Protein AF-A0A2V8S3V1-F1 (afdb_monomer_lite)

Structure (mmCIF, N/CA/C/O backbone):
data_AF-A0A2V8S3V1-F1
#
_entry.id   AF-A0A2V8S3V1-F1
#
loop_
_atom_site.group_PDB
_atom_site.id
_atom_site.type_symbol
_atom_site.label_atom_id
_atom_site.label_alt_id
_atom_site.label_comp_id
_atom_site.label_asym_id
_atom_site.label_entity_id
_atom_site.label_seq_id
_atom_site.pdbx_PDB_ins_code
_atom_site.Cartn_x
_atom_site.Cartn_y
_atom_site.Cartn_z
_atom_site.occupancy
_atom_site.B_iso_or_equiv
_atom_site.auth_seq_id
_atom_site.auth_comp_id
_atom_site.auth_asym_id
_atom_site.auth_atom_id
_atom_site.pdbx_PDB_model_num
ATOM 1 N N . MET A 1 1 ? -32.278 24.528 18.091 1.00 37.53 1 MET A N 1
ATOM 2 C CA . MET A 1 1 ? -32.240 23.230 18.791 1.00 37.53 1 MET A CA 1
ATOM 3 C C . MET A 1 1 ? -32.166 22.170 17.709 1.00 37.53 1 MET A C 1
ATOM 5 O O . MET A 1 1 ? -33.202 21.826 17.163 1.00 37.53 1 MET A O 1
ATOM 9 N N . SER A 1 2 ? -30.957 21.782 17.300 1.00 39.31 2 SER A N 1
ATOM 10 C CA . SER A 1 2 ? -30.780 20.731 16.291 1.00 39.31 2 SER A CA 1
ATOM 11 C C . SER A 1 2 ? -30.608 19.401 16.999 1.00 39.31 2 SER A C 1
ATOM 13 O O . SER A 1 2 ? -29.882 19.302 17.986 1.00 39.31 2 SER A O 1
ATOM 15 N N . GLU A 1 3 ? -31.365 18.431 16.515 1.00 41.44 3 GLU A N 1
ATOM 16 C CA . GLU A 1 3 ? -31.576 17.116 17.091 1.00 41.44 3 GLU A CA 1
ATOM 17 C C . GLU A 1 3 ? -30.252 16.370 17.293 1.00 41.44 3 GLU A C 1
ATOM 19 O O . GLU A 1 3 ? -29.424 16.271 16.387 1.00 41.44 3 GLU A O 1
ATOM 24 N N . ASN A 1 4 ? -30.065 15.841 18.506 1.00 45.06 4 ASN A N 1
ATOM 25 C CA . ASN A 1 4 ? -29.002 14.901 18.846 1.00 45.06 4 ASN A CA 1
ATOM 26 C C . ASN A 1 4 ? -29.221 13.607 18.051 1.00 45.06 4 ASN A C 1
ATOM 28 O O . ASN A 1 4 ? -29.871 12.676 18.525 1.00 45.06 4 ASN A O 1
ATOM 32 N N . GLY A 1 5 ? -28.688 13.562 16.831 1.00 47.25 5 GLY A N 1
ATOM 33 C CA . GLY A 1 5 ? -28.548 12.333 16.066 1.00 47.25 5 GLY A CA 1
ATOM 34 C C . GLY A 1 5 ? -27.665 11.364 16.845 1.00 47.25 5 GLY A C 1
ATOM 35 O O . GLY A 1 5 ? -26.530 11.686 17.194 1.00 47.25 5 GLY A O 1
ATOM 36 N N . THR A 1 6 ? -28.202 10.189 17.149 1.00 48.28 6 THR A N 1
ATOM 37 C CA . THR A 1 6 ? -27.514 9.082 17.810 1.00 48.28 6 THR A CA 1
ATOM 38 C C . THR A 1 6 ? -26.278 8.711 16.988 1.00 48.28 6 THR A C 1
ATOM 40 O O . THR A 1 6 ? -26.379 8.038 15.964 1.00 48.28 6 THR A O 1
ATOM 43 N N . SER A 1 7 ? -25.103 9.210 17.377 1.00 62.09 7 SER A N 1
ATOM 44 C CA . SER A 1 7 ? -23.846 8.798 16.760 1.00 62.09 7 SER A CA 1
ATOM 45 C C . SER A 1 7 ? -23.574 7.355 17.168 1.00 62.09 7 SER A C 1
ATOM 47 O O . SER A 1 7 ? -23.524 7.044 18.361 1.00 62.09 7 SER A O 1
ATOM 49 N N . GLU A 1 8 ? -23.439 6.471 16.177 1.00 73.94 8 GLU A N 1
ATOM 50 C CA . GLU A 1 8 ? -23.021 5.083 16.387 1.00 73.94 8 GLU A CA 1
ATOM 51 C C . GLU A 1 8 ? -21.786 5.073 17.295 1.00 73.94 8 GLU A C 1
ATOM 53 O O . GLU A 1 8 ? -20.832 5.814 17.065 1.00 73.94 8 GLU A O 1
ATOM 58 N N . GLN A 1 9 ? -21.820 4.294 18.373 1.00 87.44 9 GLN A N 1
ATOM 59 C CA . GLN A 1 9 ? -20.737 4.250 19.352 1.00 87.44 9 GLN A CA 1
ATOM 60 C C . GLN A 1 9 ? -19.846 3.050 19.057 1.00 87.44 9 GLN A C 1
ATOM 62 O O . GLN A 1 9 ? -20.308 1.911 19.000 1.00 87.44 9 GLN A O 1
ATOM 67 N N . ARG A 1 10 ? -18.540 3.282 18.930 1.00 88.19 10 ARG A N 1
ATOM 68 C CA . ARG A 1 10 ? -17.536 2.217 18.877 1.00 88.19 10 ARG A CA 1
ATOM 69 C C . ARG A 1 10 ? -16.832 2.096 20.219 1.00 88.19 10 ARG A C 1
ATOM 71 O O . ARG A 1 10 ? -16.454 3.095 20.827 1.00 88.19 10 ARG A O 1
ATOM 78 N N . ARG A 1 11 ? -16.581 0.860 20.654 1.00 92.38 11 ARG A N 1
ATOM 79 C CA . ARG A 1 11 ? -15.700 0.611 21.799 1.00 92.38 11 ARG A CA 1
ATOM 80 C C . ARG A 1 11 ? -14.243 0.768 21.379 1.00 92.38 11 ARG A C 1
ATOM 82 O O . ARG A 1 11 ? -13.807 0.166 20.398 1.00 92.38 11 ARG A O 1
ATOM 89 N N . ILE A 1 12 ? -13.494 1.559 22.133 1.00 90.75 12 ILE A N 1
ATOM 90 C CA . ILE A 1 12 ? -12.046 1.717 22.000 1.00 90.75 12 ILE A CA 1
ATOM 91 C C . ILE A 1 12 ? -11.380 1.318 23.314 1.00 90.75 12 ILE A C 1
ATOM 93 O O . ILE A 1 12 ? -11.931 1.538 24.390 1.00 90.75 12 ILE A O 1
ATOM 97 N N . LYS A 1 13 ? -10.206 0.692 23.232 1.00 94.69 13 LYS A N 1
ATOM 98 C CA . LYS A 1 13 ? -9.411 0.332 24.407 1.00 94.69 13 LYS A CA 1
ATOM 99 C C . LYS A 1 13 ? -8.355 1.410 24.634 1.00 94.69 13 LYS A C 1
ATOM 101 O O . LYS A 1 13 ? -7.591 1.691 23.715 1.00 94.69 13 LYS A O 1
ATOM 106 N N . VAL A 1 14 ? -8.306 1.976 25.835 1.00 93.62 14 VAL A N 1
ATOM 107 C CA . VAL A 1 14 ? -7.307 2.966 26.263 1.00 93.62 14 VAL A CA 1
ATOM 108 C C . VAL A 1 14 ? -6.762 2.504 27.611 1.00 93.62 14 VAL A C 1
ATOM 110 O O . VAL A 1 14 ? -7.540 2.308 28.540 1.00 93.62 14 VAL A O 1
ATOM 113 N N . GLU A 1 15 ? -5.452 2.251 27.694 1.00 92.50 15 GLU A N 1
ATOM 114 C CA . GLU A 1 15 ? -4.775 1.773 28.918 1.00 92.50 15 GLU A CA 1
ATOM 115 C C . GLU A 1 15 ? -5.483 0.588 29.606 1.00 92.50 15 GLU A C 1
ATOM 117 O O . GLU A 1 15 ? -5.711 0.564 30.810 1.00 92.50 15 GLU A O 1
ATOM 122 N N . GLY A 1 16 ? -5.912 -0.410 28.826 1.00 89.31 16 GLY A N 1
ATOM 123 C CA . GLY A 1 16 ? -6.597 -1.588 29.376 1.00 89.31 16 GLY A CA 1
ATOM 124 C C . GLY A 1 16 ? -8.112 -1.437 29.546 1.00 89.31 16 GLY A C 1
ATOM 125 O O . GLY A 1 16 ? -8.815 -2.447 29.507 1.00 89.31 16 GLY A O 1
ATOM 126 N N . LEU A 1 17 ? -8.619 -0.209 29.647 1.00 90.38 17 LEU A N 1
ATOM 127 C CA . LEU A 1 17 ? -10.026 0.099 29.896 1.00 90.38 17 LEU A CA 1
ATOM 128 C C . LEU A 1 17 ? -10.796 0.331 28.590 1.00 90.38 17 LEU A C 1
ATOM 130 O O . LEU A 1 17 ? -10.242 0.796 27.593 1.00 90.38 17 LEU A O 1
ATOM 134 N N . LEU A 1 18 ? -12.086 -0.013 28.583 1.00 92.06 18 LEU A N 1
ATOM 135 C CA . LEU A 1 18 ? -12.964 0.164 27.425 1.00 92.06 18 LEU A CA 1
ATOM 136 C C . LEU A 1 18 ? -13.742 1.477 27.539 1.00 92.06 18 LEU A C 1
ATOM 138 O O . LEU A 1 18 ? -14.487 1.677 28.494 1.00 92.06 18 LEU A O 1
ATOM 142 N N . PHE A 1 19 ? -13.619 2.324 26.523 1.00 93.88 19 PHE A N 1
ATOM 143 C CA . PHE A 1 19 ? -14.362 3.570 26.371 1.00 93.88 19 PHE A CA 1
ATOM 144 C C . PHE A 1 19 ? -15.296 3.475 25.168 1.00 93.88 19 PHE A C 1
ATOM 146 O O . PHE A 1 19 ? -14.984 2.804 24.184 1.00 93.88 19 PHE A O 1
ATOM 153 N N . ASN A 1 20 ? -16.426 4.174 25.229 1.00 92.94 20 ASN A N 1
ATOM 154 C CA . ASN A 1 20 ? -17.277 4.391 24.066 1.00 92.94 20 ASN A CA 1
ATOM 155 C C . ASN A 1 20 ? -16.868 5.706 23.406 1.00 92.94 20 ASN A C 1
ATOM 157 O O . ASN A 1 20 ? -16.750 6.727 24.082 1.00 92.94 20 ASN A O 1
ATOM 161 N N . ALA A 1 21 ? -16.631 5.660 22.102 1.00 89.12 21 ALA A N 1
ATOM 162 C CA . ALA A 1 21 ? -16.329 6.826 21.294 1.00 89.12 21 ALA A CA 1
ATOM 163 C C . ALA A 1 21 ? -17.326 6.918 20.130 1.00 89.12 21 ALA A C 1
ATOM 165 O O . ALA A 1 21 ? -17.663 5.882 19.546 1.00 89.12 21 ALA A O 1
ATOM 166 N N . PRO A 1 22 ? -17.753 8.129 19.738 1.00 90.38 22 PRO A N 1
ATOM 167 C CA . PRO A 1 22 ? -18.548 8.318 18.532 1.00 90.38 22 PRO A CA 1
ATOM 168 C C . PRO A 1 22 ? -17.828 7.787 17.282 1.00 90.38 22 PRO A C 1
ATOM 170 O O . PRO A 1 22 ? -16.619 7.958 17.121 1.00 90.38 22 PRO A O 1
ATOM 173 N N . ALA A 1 23 ? -18.583 7.185 16.371 1.00 86.94 23 ALA A N 1
ATOM 174 C CA . ALA A 1 23 ? -18.171 6.786 15.031 1.00 86.94 23 ALA A CA 1
ATOM 175 C C . ALA A 1 23 ? -18.947 7.636 14.004 1.00 86.94 23 ALA A C 1
ATOM 177 O O . ALA A 1 23 ? -19.983 7.207 13.499 1.00 86.94 23 ALA A O 1
ATOM 178 N N . PRO A 1 24 ? -18.496 8.873 13.728 1.00 86.31 24 PRO A N 1
ATOM 179 C CA . PRO A 1 24 ? -19.272 9.836 12.942 1.00 86.31 24 PRO A CA 1
ATOM 180 C C . PRO A 1 24 ? -19.347 9.505 11.440 1.00 86.31 24 PRO A C 1
ATOM 182 O O . PRO A 1 24 ? -20.291 9.919 10.767 1.00 86.31 24 PRO A O 1
ATOM 185 N N . TYR A 1 25 ? -18.379 8.751 10.909 1.00 86.56 25 TYR A N 1
ATOM 186 C CA . TYR A 1 25 ? -18.280 8.454 9.480 1.00 86.56 25 TYR A CA 1
ATOM 187 C C . TYR A 1 25 ? -19.039 7.183 9.092 1.00 86.56 25 TYR A C 1
ATOM 189 O O . TYR A 1 25 ? -18.911 6.140 9.733 1.00 86.56 25 TYR A O 1
ATOM 197 N N . LYS A 1 26 ? -19.772 7.260 7.980 1.00 85.88 26 LYS A N 1
ATOM 198 C CA . LYS A 1 26 ? -20.459 6.139 7.322 1.00 85.88 26 LYS A CA 1
ATOM 199 C C . LYS A 1 26 ? -20.434 6.324 5.805 1.00 85.88 26 LYS A C 1
ATOM 201 O O . LYS A 1 26 ? -20.133 7.414 5.322 1.00 85.88 26 LYS A O 1
ATOM 206 N N . THR A 1 27 ? -20.775 5.288 5.045 1.00 82.12 27 THR A N 1
ATOM 207 C CA . THR A 1 27 ? -20.890 5.393 3.582 1.00 82.12 27 THR A CA 1
ATOM 208 C C . THR A 1 27 ? -21.841 6.528 3.189 1.00 82.12 27 THR A C 1
ATOM 210 O O . THR A 1 27 ? -22.925 6.660 3.758 1.00 82.12 27 THR A O 1
ATOM 213 N N . GLY A 1 28 ? -21.417 7.359 2.233 1.00 88.25 28 GLY A N 1
ATOM 214 C CA . GLY A 1 28 ? -22.160 8.543 1.791 1.00 88.25 28 GLY A CA 1
ATOM 215 C C . GLY A 1 28 ? -22.011 9.777 2.690 1.00 88.25 28 GLY A C 1
ATOM 216 O O . GLY A 1 28 ? -22.661 10.785 2.431 1.00 88.25 28 GLY A O 1
ATOM 217 N N . HIS A 1 29 ? -21.182 9.726 3.739 1.00 88.00 29 HIS A N 1
ATOM 218 C CA . HIS A 1 29 ? -20.895 10.897 4.566 1.00 88.00 29 HIS A CA 1
ATOM 219 C C . HIS A 1 29 ? -20.115 11.954 3.773 1.00 88.00 29 HIS A C 1
ATOM 221 O O . HIS A 1 29 ? -19.113 11.641 3.129 1.00 88.00 29 HIS A O 1
ATOM 227 N N . VAL A 1 30 ? -20.571 13.206 3.840 1.00 93.69 30 VAL A N 1
ATOM 228 C CA . VAL A 1 30 ? -19.886 14.350 3.229 1.00 93.69 30 VAL A CA 1
ATOM 229 C C . VAL A 1 30 ? -18.834 14.857 4.202 1.00 93.69 30 VAL A C 1
ATOM 231 O O . VAL A 1 30 ? -19.160 15.200 5.334 1.00 93.69 30 VAL A O 1
ATOM 234 N N . LEU A 1 31 ? -17.584 14.892 3.754 1.00 92.81 31 LEU A N 1
ATOM 235 C CA . LEU A 1 31 ? -16.453 15.321 4.566 1.00 92.81 31 LEU A CA 1
ATOM 236 C C . LEU A 1 31 ? -16.389 16.845 4.664 1.00 92.81 31 LEU A C 1
ATOM 238 O O . LEU A 1 31 ? -16.669 17.558 3.698 1.00 92.81 31 LEU A O 1
ATOM 242 N N . THR A 1 32 ? -15.937 17.335 5.811 1.00 95.38 32 THR A N 1
ATOM 243 C CA . THR A 1 32 ? -15.425 18.701 5.933 1.00 95.38 32 THR A CA 1
ATOM 244 C C . THR A 1 32 ? -14.071 18.837 5.232 1.00 95.38 32 THR A C 1
ATOM 246 O O . THR A 1 32 ? -13.387 17.850 4.954 1.00 95.38 32 THR A O 1
ATOM 249 N N . GLU A 1 33 ? -13.642 20.075 4.982 1.00 95.50 33 GLU A N 1
ATOM 250 C CA . GLU A 1 33 ? -12.348 20.365 4.352 1.00 95.50 33 GLU A CA 1
ATOM 251 C C . GLU A 1 33 ? -11.167 19.754 5.123 1.00 95.50 33 GLU A C 1
ATOM 253 O O . GLU A 1 33 ? -10.299 19.114 4.534 1.00 95.50 33 GLU A O 1
ATOM 258 N N . ASN A 1 34 ? -11.155 19.880 6.452 1.00 94.81 34 ASN A N 1
ATOM 259 C CA . ASN A 1 34 ? -10.066 19.355 7.280 1.00 94.81 34 ASN A CA 1
ATOM 260 C C . ASN A 1 34 ? -10.025 17.820 7.293 1.00 94.81 34 ASN A C 1
ATOM 262 O O . ASN A 1 34 ? -8.946 17.221 7.288 1.00 94.81 34 ASN A O 1
ATOM 266 N N . GLU A 1 35 ? -11.190 17.174 7.287 1.00 93.50 35 GLU A N 1
ATOM 267 C CA . GLU A 1 35 ? -11.288 15.715 7.208 1.00 93.50 35 GLU A CA 1
ATOM 268 C C . GLU A 1 35 ? -10.829 15.217 5.837 1.00 93.50 35 GLU A C 1
ATOM 270 O O . GLU A 1 35 ? -10.034 14.279 5.760 1.00 93.50 35 GLU A O 1
ATOM 275 N N . ALA A 1 36 ? -11.251 15.887 4.762 1.00 95.62 36 ALA A N 1
ATOM 276 C CA . ALA A 1 36 ? -10.788 15.599 3.411 1.00 95.62 36 ALA A CA 1
ATOM 277 C C . ALA A 1 36 ? -9.268 15.779 3.288 1.00 95.62 36 ALA A C 1
ATOM 279 O O . ALA A 1 36 ? -8.596 14.891 2.773 1.00 95.62 36 ALA A O 1
ATOM 280 N N . ASN A 1 37 ? -8.704 16.863 3.829 1.00 96.56 37 ASN A N 1
ATOM 281 C CA . AS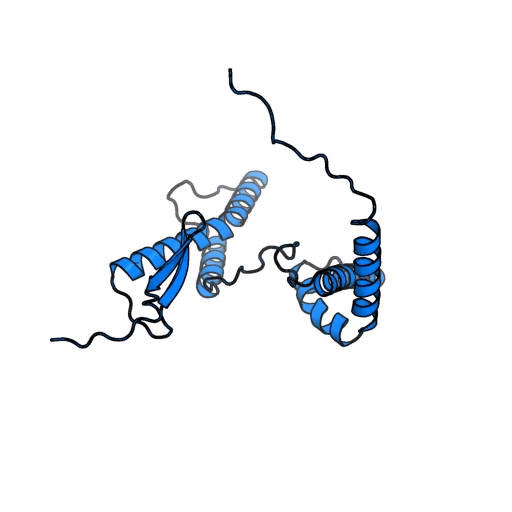N A 1 37 ? -7.257 17.092 3.852 1.00 96.56 37 ASN A CA 1
ATOM 282 C C . ASN A 1 37 ? -6.513 15.969 4.584 1.00 96.56 37 ASN A C 1
ATOM 284 O O . ASN A 1 37 ? -5.524 15.450 4.069 1.00 96.56 37 ASN A O 1
ATOM 288 N N . THR A 1 38 ? -7.019 15.537 5.740 1.00 96.06 38 THR A N 1
ATOM 289 C CA . THR A 1 38 ? -6.426 14.436 6.516 1.00 96.06 38 THR A CA 1
ATOM 290 C C . THR A 1 38 ? -6.460 13.115 5.739 1.00 96.06 38 THR A C 1
ATOM 292 O O . THR A 1 38 ? -5.471 12.376 5.701 1.00 96.06 38 THR A O 1
ATOM 295 N N . LEU A 1 39 ? -7.581 12.810 5.080 1.00 94.44 39 LEU A N 1
ATOM 296 C CA . LEU A 1 39 ? -7.708 11.601 4.267 1.00 94.44 39 LEU A CA 1
ATOM 297 C C . LEU A 1 39 ? -6.832 11.663 3.013 1.00 94.44 39 LEU A C 1
ATOM 299 O O . LEU A 1 39 ? -6.159 10.682 2.710 1.00 94.44 39 LEU A O 1
ATOM 303 N N . ASN A 1 40 ? -6.765 12.805 2.332 1.00 96.31 40 ASN A N 1
ATOM 304 C CA . ASN A 1 40 ? -5.910 13.010 1.162 1.00 96.31 40 ASN A CA 1
ATOM 305 C C . ASN A 1 40 ? -4.423 12.906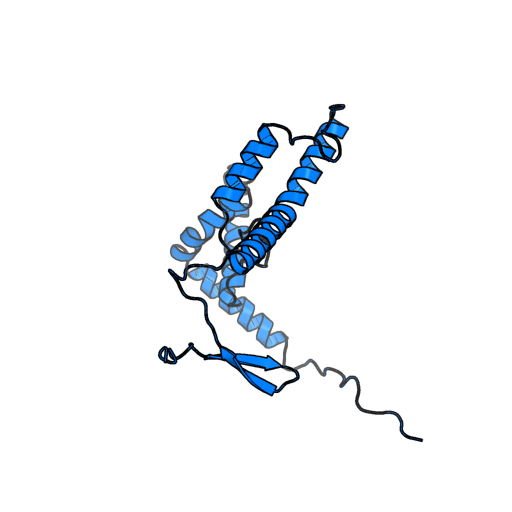 1.518 1.00 96.31 40 ASN A C 1
ATOM 307 O O . ASN A 1 40 ? -3.658 12.291 0.777 1.00 96.31 40 ASN A O 1
ATOM 311 N N . GLN A 1 41 ? -4.013 13.437 2.673 1.00 96.62 41 GLN A N 1
ATOM 312 C CA . GLN A 1 41 ? -2.659 13.244 3.185 1.00 96.62 41 GLN A CA 1
ATOM 313 C C . GLN A 1 41 ? -2.380 11.755 3.411 1.00 96.62 41 GLN A C 1
ATOM 315 O O . GLN A 1 41 ? -1.395 11.226 2.900 1.00 96.62 41 GLN A O 1
ATOM 320 N N . THR A 1 42 ? -3.277 11.061 4.116 1.00 95.25 42 THR A N 1
ATOM 321 C CA . THR A 1 42 ? -3.138 9.620 4.377 1.00 95.25 42 THR A CA 1
ATOM 322 C C . THR A 1 42 ? -3.078 8.818 3.070 1.00 95.25 42 THR A C 1
ATOM 324 O O . THR A 1 42 ? -2.293 7.880 2.938 1.00 95.25 42 THR A O 1
ATOM 327 N N . PHE A 1 43 ? -3.888 9.185 2.076 1.00 94.69 43 PHE A N 1
ATOM 328 C CA . PHE A 1 43 ? -3.874 8.596 0.738 1.00 94.69 43 PHE A CA 1
ATOM 329 C C . PHE A 1 43 ? -2.511 8.788 0.063 1.00 94.69 43 PHE A C 1
ATOM 331 O O . PHE A 1 43 ? -1.884 7.808 -0.338 1.00 94.69 43 PHE A O 1
ATOM 338 N N . ALA A 1 44 ? -2.008 10.023 0.012 1.00 95.06 44 ALA A N 1
ATOM 339 C CA . ALA A 1 44 ? -0.717 10.347 -0.589 1.00 95.06 44 ALA A CA 1
ATOM 340 C C . ALA A 1 44 ? 0.450 9.624 0.104 1.00 95.06 44 ALA A C 1
ATOM 342 O O . ALA A 1 44 ? 1.339 9.094 -0.566 1.00 95.06 44 ALA A O 1
ATOM 343 N N . GLU A 1 45 ? 0.433 9.546 1.437 1.00 94.44 45 GLU A N 1
ATOM 344 C CA . GLU A 1 45 ? 1.420 8.796 2.216 1.00 94.44 45 GLU A CA 1
ATOM 345 C C . GLU A 1 45 ? 1.411 7.309 1.851 1.00 94.44 45 GLU A C 1
ATOM 347 O O . GLU A 1 45 ? 2.468 6.719 1.612 1.00 94.44 45 GLU A O 1
ATOM 352 N N . ASN A 1 46 ? 0.227 6.707 1.734 1.00 90.69 46 ASN A N 1
ATOM 353 C CA . ASN A 1 46 ? 0.100 5.311 1.330 1.00 90.69 46 ASN A CA 1
ATOM 354 C C . ASN A 1 46 ? 0.594 5.081 -0.102 1.00 90.69 46 ASN A C 1
ATOM 356 O O . ASN A 1 46 ? 1.351 4.136 -0.335 1.00 90.69 46 ASN A O 1
ATOM 360 N N . LEU A 1 47 ? 0.229 5.941 -1.058 1.00 93.38 47 LEU A N 1
ATOM 361 C CA . LEU A 1 47 ? 0.725 5.845 -2.433 1.00 93.38 47 LEU A CA 1
ATOM 362 C C . LEU A 1 47 ? 2.251 5.937 -2.482 1.00 93.38 47 LEU A C 1
ATOM 364 O O . LEU A 1 47 ? 2.903 5.080 -3.080 1.00 93.38 47 LEU A O 1
ATOM 368 N N . ARG A 1 48 ? 2.831 6.922 -1.786 1.00 93.69 48 ARG A N 1
ATOM 369 C CA . ARG A 1 48 ? 4.282 7.097 -1.683 1.00 93.69 48 ARG A CA 1
ATOM 370 C C . ARG A 1 48 ? 4.951 5.845 -1.127 1.00 93.69 48 ARG A C 1
ATOM 372 O O . ARG A 1 48 ? 5.884 5.335 -1.741 1.00 93.69 48 ARG A O 1
ATOM 379 N N . ASN A 1 49 ? 4.494 5.357 0.024 1.00 91.00 49 ASN A N 1
ATOM 380 C CA . ASN A 1 49 ? 5.114 4.222 0.707 1.00 91.00 49 ASN A CA 1
ATOM 381 C C . ASN A 1 49 ? 5.066 2.953 -0.149 1.00 91.00 49 ASN A C 1
ATOM 383 O O . ASN A 1 49 ? 6.059 2.230 -0.244 1.00 91.00 49 ASN A O 1
ATOM 387 N N . ASN A 1 50 ? 3.940 2.716 -0.821 1.00 87.38 50 ASN A N 1
ATOM 388 C CA . ASN A 1 50 ? 3.763 1.554 -1.681 1.00 87.38 50 ASN A CA 1
ATOM 389 C C . ASN A 1 50 ? 4.606 1.638 -2.964 1.00 87.38 50 ASN A C 1
ATOM 391 O O . ASN A 1 50 ? 5.162 0.632 -3.407 1.00 87.38 50 ASN A O 1
ATOM 395 N N . PHE A 1 51 ? 4.740 2.830 -3.551 1.00 92.44 51 PHE A N 1
ATOM 396 C CA . PHE A 1 51 ? 5.424 3.016 -4.832 1.00 92.44 51 PHE A CA 1
ATOM 397 C C . PHE A 1 51 ? 6.939 3.264 -4.697 1.00 92.44 51 PHE A C 1
ATOM 399 O O . PHE A 1 51 ? 7.694 3.024 -5.641 1.00 92.44 51 PHE A O 1
ATOM 406 N N . ALA A 1 52 ? 7.426 3.663 -3.515 1.00 92.69 52 ALA A N 1
ATOM 407 C CA . ALA A 1 52 ? 8.826 4.034 -3.270 1.00 92.69 52 ALA A CA 1
ATOM 408 C C . ALA A 1 52 ? 9.846 2.973 -3.716 1.00 92.69 52 ALA A C 1
ATOM 410 O O . ALA A 1 52 ? 10.886 3.301 -4.293 1.00 92.69 52 ALA A O 1
ATOM 411 N N . LYS A 1 53 ? 9.554 1.685 -3.485 1.00 89.44 53 LYS A N 1
ATOM 412 C CA . LYS A 1 53 ? 10.447 0.592 -3.900 1.00 89.44 53 LYS A CA 1
ATOM 413 C C . LYS A 1 53 ? 10.618 0.545 -5.420 1.00 89.44 53 LYS A C 1
ATOM 415 O O . LYS A 1 53 ? 11.722 0.287 -5.890 1.00 89.44 53 LYS A O 1
ATOM 420 N N . LYS A 1 54 ? 9.548 0.811 -6.172 1.00 90.94 54 LYS A N 1
ATOM 421 C CA . LYS A 1 54 ? 9.573 0.804 -7.635 1.00 90.94 54 LYS A CA 1
ATOM 422 C C . LYS A 1 54 ? 10.422 1.953 -8.179 1.00 90.94 54 LYS A C 1
ATOM 424 O O . LYS A 1 54 ? 11.309 1.704 -8.989 1.00 90.94 54 LYS A O 1
ATOM 429 N N . VAL A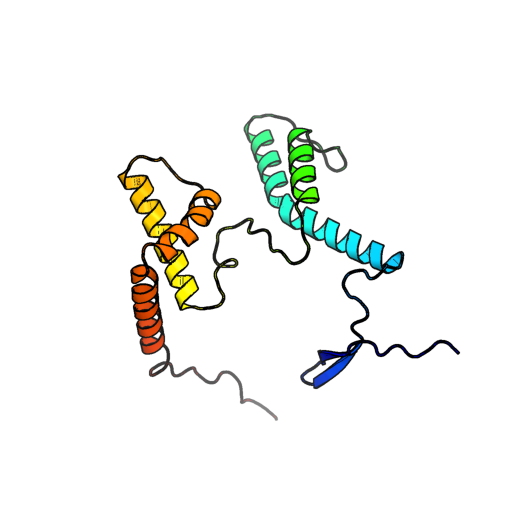 1 55 ? 10.243 3.164 -7.646 1.00 93.25 55 VAL A N 1
ATOM 430 C CA . VAL A 1 55 ? 11.083 4.331 -7.987 1.00 93.25 55 VAL A CA 1
ATOM 431 C C . VAL A 1 55 ? 12.560 4.038 -7.720 1.00 93.25 55 VAL A C 1
ATOM 433 O O . VAL A 1 55 ? 13.410 4.292 -8.570 1.00 93.25 55 VAL A O 1
ATOM 436 N N . LYS A 1 56 ? 12.874 3.436 -6.564 1.00 93.31 56 LYS A N 1
ATOM 437 C CA . LYS A 1 56 ? 14.248 3.049 -6.224 1.00 93.31 56 LYS A CA 1
ATOM 438 C C . LYS A 1 56 ? 14.838 2.078 -7.251 1.00 93.31 56 LYS A C 1
ATOM 440 O O . LYS A 1 56 ? 15.960 2.284 -7.703 1.00 93.31 56 LYS A O 1
ATOM 445 N N . SER A 1 57 ? 14.088 1.048 -7.643 1.00 92.00 57 SER A N 1
ATOM 446 C CA . SER A 1 57 ? 14.534 0.089 -8.658 1.00 92.00 57 SER A CA 1
ATOM 447 C C . SER A 1 57 ? 14.734 0.730 -10.036 1.00 92.00 57 SER A C 1
ATOM 449 O O . SER A 1 57 ? 15.713 0.404 -10.703 1.00 92.00 57 SER A O 1
ATOM 451 N N . ALA A 1 58 ? 13.866 1.662 -10.442 1.00 91.38 58 ALA A N 1
ATOM 452 C CA . ALA A 1 58 ? 14.022 2.407 -11.693 1.00 91.38 58 ALA A CA 1
ATOM 453 C C . ALA A 1 58 ? 15.297 3.271 -11.685 1.00 91.38 58 ALA A C 1
ATOM 455 O O . ALA A 1 58 ? 16.085 3.221 -12.629 1.00 91.38 58 ALA A O 1
ATOM 456 N N . LYS A 1 59 ? 15.562 3.972 -10.573 1.00 92.88 59 LYS A N 1
ATOM 457 C CA . LYS A 1 59 ? 16.786 4.766 -10.379 1.00 92.88 59 LYS A CA 1
ATOM 458 C C . LYS A 1 59 ? 18.054 3.910 -10.462 1.00 92.88 59 LYS A C 1
ATOM 460 O O . LYS A 1 59 ? 18.999 4.263 -11.161 1.00 92.88 59 LYS A O 1
ATOM 465 N N . GLU A 1 60 ? 18.067 2.761 -9.785 1.00 92.94 60 GLU A N 1
ATOM 466 C CA . GLU A 1 60 ? 19.192 1.817 -9.831 1.00 92.94 60 GLU A CA 1
ATOM 467 C C . GLU A 1 60 ? 19.418 1.243 -11.241 1.00 92.94 60 GLU A C 1
ATOM 469 O O . GLU A 1 60 ? 20.564 1.037 -11.647 1.00 92.94 60 GLU A O 1
ATOM 474 N N . ALA A 1 61 ? 18.347 0.975 -11.994 1.00 88.44 61 ALA A N 1
ATOM 475 C CA . ALA A 1 61 ? 18.434 0.475 -13.364 1.00 88.44 61 ALA A CA 1
ATOM 476 C C . ALA A 1 61 ? 18.997 1.530 -14.328 1.00 88.44 61 ALA A C 1
ATOM 478 O O . ALA A 1 61 ? 19.897 1.212 -15.107 1.00 88.44 61 ALA A O 1
ATOM 479 N N . ALA A 1 62 ? 18.530 2.780 -14.236 1.00 89.81 62 ALA A N 1
ATOM 480 C CA . ALA A 1 62 ? 19.063 3.893 -15.020 1.00 89.81 62 ALA A CA 1
ATOM 481 C C . ALA A 1 62 ? 20.570 4.066 -14.776 1.00 89.81 62 ALA A C 1
ATOM 483 O O . ALA A 1 62 ? 21.354 4.043 -15.723 1.00 89.81 62 ALA A O 1
ATOM 484 N N . GLN A 1 63 ? 20.988 4.083 -13.505 1.00 88.50 63 GLN A N 1
ATOM 485 C CA . GLN A 1 63 ? 22.397 4.215 -13.131 1.00 88.50 63 GLN A CA 1
ATOM 486 C C . GLN A 1 63 ? 23.271 3.078 -13.688 1.00 88.50 63 GLN A C 1
ATOM 488 O O . GLN A 1 63 ? 24.373 3.326 -14.173 1.00 88.50 63 GLN A O 1
ATOM 493 N N . LYS A 1 64 ? 22.792 1.826 -13.650 1.00 89.94 64 LYS A N 1
ATOM 494 C CA . LYS A 1 64 ? 23.526 0.672 -14.207 1.00 89.94 64 LYS A CA 1
ATOM 495 C C . LYS A 1 64 ? 23.682 0.736 -15.722 1.00 89.94 64 LYS A C 1
ATOM 497 O O . LYS A 1 64 ? 24.695 0.279 -16.241 1.00 89.94 64 LYS A O 1
ATOM 502 N N . ASN A 1 65 ? 22.694 1.295 -16.411 1.00 88.00 65 ASN A N 1
ATOM 503 C CA . ASN A 1 65 ? 22.692 1.424 -17.865 1.00 88.00 65 ASN A CA 1
ATOM 504 C C . ASN A 1 65 ? 23.391 2.707 -18.350 1.00 88.00 65 ASN A C 1
ATOM 506 O O . ASN A 1 65 ? 23.354 2.997 -19.543 1.00 88.00 65 ASN A O 1
ATOM 510 N N . GLY A 1 66 ? 24.014 3.477 -17.447 1.00 84.81 66 GLY A N 1
ATOM 511 C CA . GLY A 1 66 ? 24.645 4.760 -17.771 1.00 84.81 66 GLY A CA 1
ATOM 512 C C . GLY A 1 66 ? 23.648 5.855 -18.164 1.00 84.81 66 GLY A C 1
ATOM 513 O O . GLY A 1 66 ? 24.047 6.845 -18.769 1.00 84.81 66 GLY A O 1
ATOM 514 N N . GLY A 1 67 ? 22.364 5.661 -17.858 1.00 82.94 67 GLY A N 1
ATOM 515 C CA . GLY A 1 67 ? 21.305 6.631 -18.095 1.00 82.94 67 GLY A CA 1
ATOM 516 C C . GLY A 1 67 ? 21.177 7.632 -16.950 1.00 82.94 67 GLY A C 1
ATOM 517 O O . GLY A 1 67 ? 21.539 7.352 -15.805 1.00 82.94 67 GLY A O 1
ATOM 518 N N . GLU A 1 68 ? 20.631 8.798 -17.269 1.00 84.12 68 GLU A N 1
ATOM 519 C CA . GLU A 1 68 ? 20.288 9.829 -16.294 1.00 84.12 68 GLU A CA 1
ATOM 520 C C . GLU A 1 68 ? 18.909 9.535 -15.686 1.00 84.12 68 GLU A C 1
ATOM 522 O O . GLU A 1 68 ? 18.020 9.004 -16.354 1.00 84.12 68 GLU A O 1
ATOM 527 N N . PHE A 1 69 ? 18.739 9.834 -14.399 1.00 90.56 69 PHE A N 1
ATOM 528 C CA . PHE A 1 69 ? 17.460 9.715 -13.702 1.00 90.56 69 PHE A CA 1
ATOM 529 C C . PHE A 1 69 ? 17.129 11.071 -13.073 1.00 90.56 69 PHE A C 1
ATOM 531 O O . PHE A 1 69 ? 18.052 11.661 -12.500 1.00 90.56 69 PHE A O 1
ATOM 538 N N . PRO A 1 70 ? 15.869 11.549 -13.137 1.00 92.06 70 PRO A N 1
ATOM 539 C CA . PRO A 1 70 ? 15.511 12.875 -12.641 1.00 92.06 70 PRO A CA 1
ATOM 540 C C . PRO A 1 70 ? 15.939 13.129 -11.195 1.00 92.06 70 PRO A C 1
ATOM 542 O O . PRO A 1 70 ? 15.933 12.225 -10.345 1.00 92.06 70 PRO A O 1
ATOM 545 N N . GLY A 1 71 ? 16.332 14.375 -10.943 1.00 88.19 71 GLY A N 1
ATOM 546 C CA . GLY A 1 71 ? 16.785 14.859 -9.645 1.00 88.19 71 GLY A CA 1
ATOM 547 C C . GLY A 1 71 ? 15.651 15.061 -8.639 1.00 88.19 71 GLY A C 1
ATOM 548 O O . GLY A 1 71 ? 14.463 14.951 -8.948 1.00 88.19 71 GLY A O 1
ATOM 549 N N . ASP A 1 72 ? 16.021 15.380 -7.399 1.00 88.19 72 ASP A N 1
ATOM 550 C CA . ASP A 1 72 ? 15.039 15.698 -6.363 1.00 88.19 72 ASP A CA 1
ATOM 551 C C . ASP A 1 72 ? 14.245 16.959 -6.750 1.00 88.19 72 ASP A C 1
ATOM 553 O O . ASP A 1 72 ? 14.818 18.017 -7.001 1.00 88.19 72 ASP A O 1
ATOM 557 N N . GLY A 1 73 ? 12.913 16.849 -6.775 1.00 87.81 73 GLY A N 1
ATOM 558 C CA . GLY A 1 73 ? 12.010 17.944 -7.155 1.00 87.81 73 GLY A CA 1
ATOM 559 C C . GLY A 1 73 ? 11.701 18.032 -8.652 1.00 87.81 73 GLY A C 1
ATOM 560 O O . GLY A 1 73 ? 10.876 18.857 -9.043 1.00 87.81 73 GLY A O 1
ATOM 561 N N . GLU A 1 74 ? 12.305 17.179 -9.479 1.00 92.75 74 GLU A N 1
ATOM 562 C CA . GLU A 1 74 ? 11.975 17.078 -10.899 1.00 92.75 74 GLU A CA 1
ATOM 563 C C . GLU A 1 74 ? 10.779 16.150 -11.149 1.00 92.75 74 GLU A C 1
ATOM 565 O O . GLU A 1 74 ? 10.397 15.329 -10.309 1.00 92.75 74 GLU A O 1
ATOM 570 N N . ALA A 1 75 ? 10.166 16.297 -12.325 1.00 92.50 75 ALA A N 1
ATOM 571 C CA . ALA A 1 75 ? 9.087 15.422 -12.757 1.00 92.50 75 ALA A CA 1
ATOM 572 C C . ALA A 1 75 ? 9.593 13.983 -12.947 1.00 92.50 75 ALA A C 1
ATOM 574 O O . ALA A 1 75 ? 10.715 13.751 -13.400 1.00 92.50 75 ALA A O 1
ATOM 575 N N . ALA A 1 76 ? 8.745 13.009 -12.614 1.00 91.94 76 ALA A N 1
ATOM 576 C CA . ALA A 1 76 ? 9.041 11.609 -12.881 1.00 91.94 76 ALA A CA 1
ATOM 577 C C . ALA A 1 76 ? 9.094 11.346 -14.399 1.00 91.94 76 ALA A C 1
ATOM 579 O O . ALA A 1 76 ? 8.381 12.015 -15.150 1.00 91.94 76 ALA A O 1
ATOM 580 N N . PRO 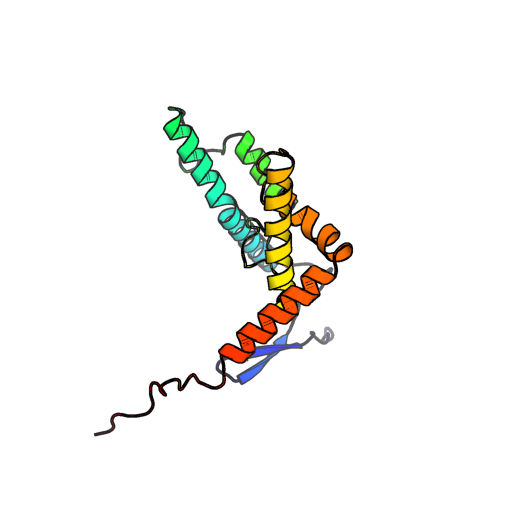A 1 77 ? 9.877 10.351 -14.853 1.00 93.06 77 PRO A N 1
ATOM 581 C CA . PRO A 1 77 ? 9.795 9.862 -16.227 1.00 93.06 77 PRO A CA 1
ATOM 582 C C . PRO A 1 77 ? 8.359 9.453 -16.599 1.00 93.06 77 PRO A C 1
ATOM 584 O O . PRO A 1 77 ? 7.623 8.956 -15.742 1.00 93.06 77 PRO A O 1
ATOM 587 N N . ASP A 1 78 ? 7.964 9.649 -17.860 1.00 91.69 78 ASP A N 1
ATOM 588 C CA . ASP A 1 78 ? 6.576 9.465 -18.319 1.00 91.69 78 ASP A CA 1
ATOM 589 C C . ASP A 1 78 ? 6.026 8.055 -18.050 1.00 91.69 78 ASP A C 1
ATOM 591 O O . ASP A 1 78 ? 4.874 7.901 -17.641 1.00 91.69 78 ASP A O 1
ATOM 595 N N . ASP A 1 79 ? 6.851 7.024 -18.234 1.00 86.62 79 ASP A N 1
ATOM 596 C CA . ASP A 1 79 ? 6.509 5.627 -17.953 1.00 86.62 79 ASP A CA 1
ATOM 597 C C . ASP A 1 79 ? 6.220 5.414 -16.462 1.00 86.62 79 ASP A C 1
ATOM 599 O O . ASP A 1 79 ? 5.185 4.861 -16.080 1.00 86.62 79 ASP A O 1
ATOM 603 N N . LEU A 1 80 ? 7.089 5.939 -15.600 1.00 92.06 80 LEU A N 1
ATOM 604 C CA . LEU A 1 80 ? 6.939 5.848 -14.155 1.00 92.06 80 LEU A CA 1
ATOM 605 C C . LEU A 1 80 ? 5.737 6.663 -13.655 1.00 92.06 80 LEU A C 1
ATOM 607 O O . LEU A 1 80 ? 5.040 6.227 -12.736 1.00 92.06 80 LEU A O 1
ATOM 611 N N . GLN A 1 81 ? 5.466 7.815 -14.273 1.00 95.62 81 GLN A N 1
ATOM 612 C CA . GLN A 1 81 ? 4.285 8.628 -13.997 1.00 95.62 81 GLN A CA 1
ATOM 613 C C . GLN A 1 81 ? 3.002 7.904 -14.421 1.00 95.62 81 GLN A C 1
ATOM 615 O O . GLN A 1 81 ? 2.038 7.886 -13.658 1.00 95.62 81 GLN A O 1
ATOM 620 N N . GLN A 1 82 ? 2.982 7.266 -15.594 1.00 90.50 82 GLN A N 1
ATOM 621 C CA . GLN A 1 82 ? 1.837 6.488 -16.068 1.00 90.50 82 GLN A CA 1
ATOM 622 C C . GLN A 1 82 ? 1.541 5.300 -15.142 1.00 90.50 82 GLN A C 1
ATOM 624 O O . GLN A 1 82 ? 0.382 5.040 -14.800 1.00 90.50 82 GLN A O 1
ATOM 629 N N . GLU A 1 83 ? 2.582 4.602 -14.689 1.00 87.75 83 GLU A N 1
ATOM 630 C CA . GLU A 1 83 ? 2.451 3.527 -13.708 1.00 87.75 83 GLU A CA 1
ATOM 631 C C . GLU A 1 83 ? 1.943 4.035 -12.354 1.00 87.75 83 GLU A C 1
ATOM 633 O O . GLU A 1 83 ? 1.079 3.402 -11.745 1.00 87.75 83 GLU A O 1
ATOM 638 N N . PHE A 1 84 ? 2.446 5.181 -11.885 1.00 92.38 84 PHE A N 1
ATOM 639 C CA . PHE A 1 84 ? 1.982 5.799 -10.644 1.00 92.38 84 PHE A CA 1
ATOM 640 C C . PHE A 1 84 ? 0.513 6.216 -10.740 1.00 92.38 84 PHE A C 1
ATOM 642 O O . PHE A 1 84 ? -0.263 5.927 -9.834 1.00 92.38 84 PHE A O 1
ATOM 649 N N . SER A 1 85 ? 0.111 6.845 -11.846 1.00 92.19 85 SER A N 1
ATOM 650 C CA . SER A 1 85 ? -1.275 7.245 -12.098 1.00 92.19 85 SER A CA 1
ATOM 651 C C . SER A 1 85 ? -2.218 6.046 -12.150 1.00 92.19 85 SER A C 1
ATOM 653 O O . SER A 1 85 ? -3.297 6.101 -11.567 1.00 92.19 85 SER A O 1
ATOM 655 N N . SER A 1 86 ? -1.804 4.948 -12.788 1.00 87.69 86 SER A N 1
ATOM 656 C CA . SER A 1 86 ? -2.591 3.707 -12.810 1.00 87.69 86 SER A CA 1
ATOM 657 C C . SER A 1 86 ? -2.750 3.143 -11.395 1.00 87.69 86 SER A C 1
ATOM 659 O O . SER A 1 86 ? -3.863 2.892 -10.948 1.00 87.69 86 SER A O 1
ATOM 661 N N . TYR A 1 87 ? -1.649 3.061 -10.640 1.00 85.56 87 TYR A N 1
ATOM 662 C CA . TYR A 1 87 ? -1.676 2.602 -9.251 1.00 85.56 87 TYR A CA 1
ATOM 663 C C . TYR A 1 87 ? -2.552 3.483 -8.347 1.00 85.56 87 TYR A C 1
ATOM 665 O O . TYR A 1 87 ? -3.260 2.971 -7.485 1.00 85.56 87 TYR A O 1
ATOM 673 N N . ALA A 1 88 ? -2.509 4.804 -8.531 1.00 91.38 88 ALA A N 1
ATOM 674 C CA . ALA A 1 88 ? -3.305 5.750 -7.760 1.00 91.38 88 ALA A CA 1
ATOM 675 C C . ALA A 1 88 ? -4.806 5.643 -8.069 1.00 91.38 88 ALA A C 1
ATOM 677 O O . ALA A 1 88 ? -5.613 5.752 -7.150 1.00 91.38 88 ALA A O 1
ATOM 678 N N . ASN A 1 89 ? -5.172 5.408 -9.333 1.00 89.31 89 ASN A N 1
ATOM 679 C CA . ASN A 1 89 ? -6.565 5.226 -9.747 1.00 89.31 89 ASN A CA 1
ATOM 680 C C . ASN A 1 89 ? -7.178 3.940 -9.181 1.00 89.31 89 ASN A C 1
ATOM 682 O O . ASN A 1 89 ? -8.345 3.943 -8.798 1.00 89.31 89 ASN A O 1
ATOM 686 N N . ASP A 1 90 ? -6.386 2.871 -9.102 1.00 87.00 90 ASP A N 1
ATOM 687 C CA . ASP A 1 90 ? -6.837 1.567 -8.608 1.00 87.00 90 ASP A CA 1
ATOM 688 C C . ASP A 1 90 ? -6.739 1.439 -7.075 1.00 87.00 90 ASP A C 1
ATOM 690 O O . ASP A 1 90 ? -7.128 0.420 -6.502 1.00 87.00 90 ASP A O 1
ATOM 694 N N . TYR A 1 91 ? -6.183 2.440 -6.383 1.00 87.56 91 TYR A N 1
ATOM 695 C CA . TYR A 1 91 ? -5.967 2.362 -4.942 1.00 87.56 91 TYR A CA 1
ATOM 696 C C . TYR A 1 91 ? -7.278 2.480 -4.157 1.00 87.56 91 TYR A C 1
ATOM 698 O O . TYR A 1 91 ? -7.992 3.480 -4.234 1.00 87.56 91 TYR A O 1
ATOM 706 N N . GLU A 1 92 ? -7.506 1.520 -3.259 1.00 86.69 92 GLU A N 1
ATOM 707 C CA . GLU A 1 92 ? -8.588 1.555 -2.275 1.00 86.69 92 GLU A CA 1
ATOM 708 C C . GLU A 1 92 ? -8.050 1.485 -0.838 1.00 86.69 92 GLU A C 1
ATOM 710 O O . GLU A 1 92 ? -7.232 0.627 -0.487 1.00 86.69 92 GLU A O 1
ATOM 715 N N . PHE A 1 93 ? -8.554 2.354 0.044 1.00 84.50 93 PHE A N 1
ATOM 716 C CA . PHE A 1 93 ? -8.172 2.367 1.459 1.00 84.50 93 PHE A CA 1
ATOM 717 C C . PHE A 1 93 ? -8.422 1.026 2.150 1.00 84.50 93 PHE A C 1
ATOM 719 O O . PHE A 1 93 ? -9.498 0.442 2.060 1.00 84.50 93 PHE A O 1
ATOM 726 N N . GLY A 1 94 ? -7.438 0.564 2.923 1.00 72.69 94 GLY A N 1
ATOM 727 C CA . GLY A 1 94 ? -7.576 -0.644 3.741 1.00 72.69 94 GLY A CA 1
ATOM 728 C C . GLY A 1 94 ? -7.535 -1.947 2.943 1.00 72.69 94 GLY A C 1
ATOM 729 O O . GLY A 1 94 ? -7.298 -3.004 3.534 1.00 72.69 94 GLY A O 1
ATOM 730 N N . THR A 1 95 ? -7.642 -1.885 1.614 1.00 62.06 95 THR A N 1
ATOM 731 C CA . THR A 1 95 ? -7.161 -2.960 0.763 1.00 62.06 95 THR A CA 1
ATOM 732 C C . THR A 1 95 ? -5.641 -2.879 0.820 1.00 62.06 95 THR A C 1
ATOM 734 O O . THR A 1 95 ? -4.998 -1.962 0.314 1.00 62.06 95 THR A O 1
ATOM 737 N N . ARG A 1 96 ? -5.007 -3.803 1.543 1.00 52.28 96 ARG A N 1
ATOM 738 C CA . ARG A 1 96 ? -3.594 -4.048 1.274 1.00 52.28 96 ARG A CA 1
ATOM 739 C C . ARG A 1 96 ? -3.581 -4.635 -0.127 1.00 52.28 96 ARG A C 1
ATOM 741 O O . ARG A 1 96 ? -3.790 -5.839 -0.263 1.00 52.28 96 ARG A O 1
ATOM 748 N N . ALA A 1 97 ? -3.404 -3.788 -1.147 1.00 45.69 97 ALA A N 1
ATOM 749 C CA . ALA A 1 97 ? -2.983 -4.246 -2.457 1.00 45.69 97 ALA A CA 1
ATOM 750 C C . ALA A 1 97 ? -1.825 -5.195 -2.176 1.00 45.69 97 ALA A C 1
ATOM 752 O O . ALA A 1 97 ? -0.836 -4.814 -1.545 1.00 45.69 97 ALA A O 1
ATOM 753 N N . ALA A 1 98 ? -2.024 -6.467 -2.499 1.00 41.47 98 ALA A N 1
ATOM 754 C CA . ALA A 1 98 ? -1.075 -7.526 -2.245 1.00 41.47 98 ALA A CA 1
ATOM 755 C C . ALA A 1 98 ? 0.115 -7.349 -3.198 1.00 41.47 98 ALA A C 1
ATOM 757 O O . ALA A 1 98 ? 0.380 -8.189 -4.050 1.00 41.47 98 ALA A O 1
ATOM 758 N N . SER A 1 99 ? 0.856 -6.248 -3.064 1.00 38.47 99 SER A N 1
ATOM 759 C CA . SER A 1 99 ? 2.168 -6.032 -3.660 1.00 38.47 99 SER A CA 1
ATOM 760 C C . SER A 1 99 ? 3.179 -6.875 -2.880 1.00 38.47 99 SER A C 1
ATOM 762 O O . SER A 1 99 ? 4.039 -6.418 -2.133 1.00 38.47 99 SER A O 1
ATOM 764 N N . GLY A 1 100 ? 2.994 -8.182 -3.020 1.00 36.91 100 GLY A N 1
ATOM 765 C CA . GLY A 1 100 ? 3.652 -9.220 -2.259 1.00 36.91 100 GLY A CA 1
ATOM 766 C C . GLY A 1 100 ? 2.675 -10.358 -2.033 1.00 36.91 100 GLY A C 1
ATOM 767 O O . GLY A 1 100 ? 2.025 -10.424 -0.994 1.00 36.91 100 GLY A O 1
ATOM 768 N N . ALA A 1 101 ? 2.623 -11.309 -2.965 1.00 39.38 101 ALA A N 1
ATOM 769 C CA . ALA A 1 101 ? 2.180 -12.669 -2.670 1.00 39.38 101 ALA A CA 1
ATOM 770 C C . ALA A 1 101 ? 3.196 -13.344 -1.721 1.00 39.38 101 ALA A C 1
ATOM 772 O O . ALA A 1 101 ? 3.865 -14.318 -2.062 1.00 39.38 101 ALA A O 1
ATOM 773 N N . GLY A 1 102 ? 3.347 -12.769 -0.533 1.00 42.19 102 GLY A N 1
ATOM 774 C CA . GLY A 1 102 ? 4.123 -13.240 0.594 1.00 42.19 102 GLY A CA 1
ATOM 775 C C . GLY A 1 102 ? 3.245 -13.114 1.831 1.00 42.19 102 GLY A C 1
ATOM 776 O O . GLY A 1 102 ? 2.520 -12.136 1.967 1.00 42.19 102 GLY A O 1
ATOM 777 N N . GLU A 1 103 ? 3.281 -14.159 2.653 1.00 42.53 103 GLU A N 1
ATOM 778 C CA . GLU A 1 103 ? 2.747 -14.409 4.006 1.00 42.53 103 GLU A CA 1
ATOM 779 C C . GLU A 1 103 ? 1.618 -13.537 4.613 1.00 42.53 103 GLU A C 1
ATOM 781 O O . GLU A 1 103 ? 0.712 -14.083 5.235 1.00 42.53 103 GLU A O 1
ATOM 786 N N . ALA A 1 104 ? 1.613 -12.216 4.430 1.00 45.16 104 ALA A N 1
ATOM 787 C CA . ALA A 1 104 ? 0.640 -11.268 4.975 1.00 45.16 104 ALA A CA 1
ATOM 788 C C . ALA A 1 104 ? -0.716 -11.214 4.234 1.00 45.16 104 ALA A C 1
ATOM 790 O O . ALA A 1 104 ? -1.643 -10.577 4.730 1.00 45.16 104 ALA A O 1
ATOM 791 N N . GLY A 1 105 ? -0.841 -11.860 3.067 1.00 46.16 105 GLY A N 1
ATOM 792 C CA . GLY A 1 105 ? -2.099 -11.996 2.309 1.00 46.16 105 GLY A CA 1
ATOM 793 C C . GLY A 1 105 ? -2.757 -13.377 2.412 1.00 46.16 105 GLY A C 1
ATOM 794 O O . GLY A 1 105 ? -3.627 -13.709 1.610 1.00 46.16 105 GLY A O 1
ATOM 795 N N . LEU A 1 106 ? -2.293 -14.232 3.325 1.00 52.81 106 LEU A N 1
ATOM 796 C CA . LEU A 1 106 ? -2.885 -15.550 3.537 1.00 52.81 106 LEU A CA 1
ATOM 797 C C . LEU A 1 106 ? -4.124 -15.445 4.443 1.00 52.81 106 LEU A C 1
ATOM 799 O O . LEU A 1 106 ? -4.136 -14.600 5.344 1.00 52.81 106 LEU A O 1
ATOM 803 N N . PRO A 1 107 ? -5.155 -16.288 4.235 1.00 54.19 107 PRO A N 1
ATOM 804 C CA . PRO A 1 107 ? -6.283 -16.380 5.154 1.00 54.19 107 PRO A CA 1
ATOM 805 C C . PRO A 1 107 ? -5.801 -16.520 6.605 1.00 54.19 107 PRO A C 1
ATOM 807 O O . PRO A 1 107 ? -4.816 -17.205 6.875 1.00 54.19 107 PRO A O 1
ATOM 810 N N . ARG A 1 108 ? -6.493 -15.856 7.542 1.00 56.88 108 ARG A N 1
ATOM 811 C CA . ARG A 1 108 ? -6.165 -15.902 8.982 1.00 56.88 108 ARG A CA 1
ATOM 812 C C . ARG A 1 108 ? -6.208 -17.319 9.559 1.00 56.88 108 ARG A C 1
ATOM 814 O O . ARG A 1 108 ? -5.569 -17.575 10.575 1.00 56.88 108 ARG A O 1
ATOM 821 N N . ASP A 1 109 ? -6.967 -18.201 8.921 1.00 79.69 109 ASP A N 1
ATOM 822 C CA . ASP A 1 109 ? -7.072 -19.601 9.291 1.00 79.69 109 ASP A CA 1
ATOM 823 C C . ASP A 1 109 ? -5.751 -20.349 8.979 1.00 79.69 109 ASP A C 1
ATOM 825 O O . ASP A 1 109 ? -5.280 -20.313 7.836 1.00 79.69 109 ASP A O 1
ATOM 829 N N . PRO A 1 110 ? -5.125 -21.017 9.970 1.00 80.75 110 PRO A N 1
ATOM 830 C CA . PRO A 1 110 ? -3.856 -21.720 9.781 1.00 80.75 110 PRO A CA 1
ATOM 831 C C . PRO A 1 110 ? -3.891 -22.822 8.715 1.00 80.75 110 PRO A C 1
ATOM 833 O O . PRO A 1 110 ? -2.874 -23.058 8.062 1.00 80.75 110 PRO A O 1
ATOM 836 N N . VAL A 1 111 ? -5.036 -23.480 8.539 1.00 86.69 111 VAL A N 1
ATOM 837 C CA . VAL A 1 111 ? -5.251 -24.583 7.596 1.00 86.69 111 VAL A CA 1
ATOM 838 C C . VAL A 1 111 ? -5.400 -24.031 6.190 1.00 86.69 111 VAL A C 1
ATOM 840 O O . VAL A 1 111 ? -4.707 -24.481 5.280 1.00 86.69 111 VAL A O 1
ATOM 843 N N . GLU A 1 112 ? -6.217 -22.993 6.012 1.00 83.69 112 GLU A N 1
ATOM 844 C CA . GLU A 1 112 ? -6.314 -22.299 4.724 1.00 83.69 112 GLU A CA 1
ATOM 845 C C . GLU A 1 112 ? -4.968 -21.683 4.326 1.00 83.69 112 GLU A C 1
ATOM 847 O O . GLU A 1 112 ? -4.565 -21.744 3.163 1.00 83.69 112 GLU A O 1
ATOM 852 N N . ARG A 1 113 ? -4.210 -21.151 5.290 1.00 83.00 113 ARG A N 1
ATOM 853 C CA . ARG A 1 113 ? -2.860 -20.650 5.037 1.00 83.00 113 ARG A CA 1
ATOM 854 C C . ARG A 1 113 ? -1.937 -21.733 4.474 1.00 83.00 113 ARG A C 1
ATOM 856 O O . ARG A 1 113 ? -1.297 -21.508 3.446 1.00 83.00 113 ARG A O 1
ATOM 863 N N . GLU A 1 114 ? -1.878 -22.887 5.132 1.00 86.81 114 GLU A N 1
ATOM 864 C CA . GLU A 1 114 ? -1.057 -24.026 4.705 1.00 86.81 114 GLU A CA 1
ATOM 865 C C . GLU A 1 114 ? -1.525 -24.573 3.346 1.00 86.81 114 GLU A C 1
ATOM 867 O O . GLU A 1 114 ? -0.703 -24.809 2.459 1.00 86.81 114 GLU A O 1
ATOM 872 N N . ALA A 1 115 ? -2.838 -24.663 3.117 1.00 88.62 115 ALA A N 1
ATOM 873 C CA . ALA A 1 115 ? -3.408 -25.087 1.838 1.00 88.62 115 ALA A CA 1
ATOM 874 C C . ALA A 1 115 ? -2.999 -24.151 0.688 1.00 88.62 115 ALA A C 1
ATOM 876 O O . ALA A 1 115 ? -2.608 -24.607 -0.388 1.00 88.62 115 ALA A O 1
ATOM 877 N N . HIS A 1 116 ? -3.020 -22.835 0.916 1.00 88.19 116 HIS A N 1
ATOM 878 C CA . HIS A 1 116 ? -2.558 -21.851 -0.061 1.00 88.19 116 HIS A CA 1
ATOM 879 C C . HIS A 1 116 ? -1.049 -21.955 -0.331 1.00 88.19 116 HIS A C 1
ATOM 881 O O . HIS A 1 116 ? -0.628 -21.781 -1.475 1.00 88.19 116 HIS A O 1
ATOM 887 N N . VAL A 1 117 ? -0.220 -22.225 0.681 1.00 88.75 117 VAL A N 1
ATOM 888 C CA . VAL A 1 117 ? 1.225 -22.458 0.488 1.00 88.75 117 VAL A CA 1
ATOM 889 C C . VAL A 1 117 ? 1.449 -23.702 -0.370 1.00 88.75 117 VAL A C 1
ATOM 891 O O . VAL A 1 117 ? 2.114 -23.623 -1.404 1.00 88.75 117 VAL A O 1
ATOM 894 N N . MET A 1 118 ? 0.807 -24.815 -0.012 1.00 90.69 118 MET A N 1
ATOM 895 C CA . MET A 1 118 ? 0.891 -26.067 -0.761 1.00 90.69 118 MET A CA 1
ATOM 896 C C . MET A 1 118 ? 0.428 -25.909 -2.212 1.00 90.69 118 MET A C 1
ATOM 898 O O . MET A 1 118 ? 1.107 -26.367 -3.131 1.00 90.69 118 MET A O 1
ATOM 902 N N . ALA A 1 119 ? -0.693 -25.222 -2.441 1.00 90.69 119 ALA A N 1
ATOM 903 C CA . ALA A 1 119 ? -1.203 -24.973 -3.784 1.00 90.69 119 ALA A CA 1
ATOM 904 C C . ALA A 1 119 ? -0.201 -24.177 -4.635 1.00 90.69 119 ALA A C 1
ATOM 906 O O . ALA A 1 119 ? 0.053 -24.547 -5.782 1.00 90.69 119 ALA A O 1
ATOM 907 N N . ARG A 1 120 ? 0.423 -23.128 -4.079 1.00 90.19 120 ARG A N 1
A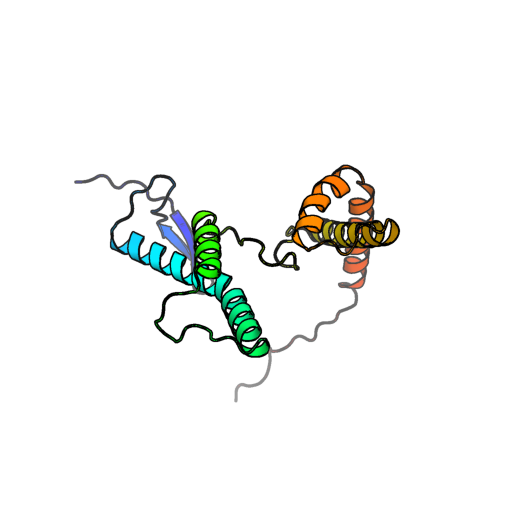TOM 908 C CA . ARG A 1 120 ? 1.450 -22.343 -4.788 1.00 90.19 120 ARG A CA 1
ATOM 909 C C . ARG A 1 120 ? 2.646 -23.199 -5.189 1.00 90.19 120 ARG A C 1
ATOM 911 O O . ARG A 1 120 ? 3.129 -23.081 -6.315 1.00 90.19 120 ARG A O 1
ATOM 918 N N . ASP A 1 121 ? 3.111 -24.068 -4.300 1.00 91.06 121 ASP A N 1
ATOM 919 C CA . ASP A 1 121 ? 4.256 -24.932 -4.584 1.00 91.06 121 ASP A CA 1
ATOM 920 C C . ASP A 1 121 ? 3.930 -26.002 -5.623 1.00 91.06 121 ASP A C 1
ATOM 922 O O . ASP A 1 121 ? 4.716 -26.213 -6.548 1.00 91.06 121 ASP A O 1
ATOM 926 N N . LEU A 1 122 ? 2.742 -26.601 -5.552 1.00 91.38 122 LEU A N 1
ATOM 927 C CA . LEU A 1 122 ? 2.263 -27.543 -6.562 1.00 91.38 122 LEU A CA 1
ATOM 928 C C . LEU A 1 122 ? 2.129 -26.881 -7.938 1.00 91.38 122 LEU A C 1
ATOM 930 O O . LEU A 1 122 ? 2.550 -27.463 -8.937 1.00 91.38 122 LEU A O 1
ATOM 934 N N . ILE A 1 123 ? 1.620 -25.646 -8.002 1.00 89.81 123 ILE A N 1
ATOM 935 C CA . ILE A 1 123 ? 1.538 -24.871 -9.249 1.00 89.81 123 ILE A CA 1
ATOM 936 C C . ILE A 1 123 ? 2.938 -24.634 -9.826 1.00 89.81 123 ILE A C 1
ATOM 938 O O . ILE A 1 123 ? 3.157 -24.881 -11.011 1.00 89.81 123 ILE A O 1
ATOM 942 N N . ARG A 1 124 ? 3.911 -24.218 -9.004 1.00 88.50 124 ARG A N 1
ATOM 943 C CA . ARG A 1 124 ? 5.304 -24.010 -9.447 1.00 88.50 124 ARG A CA 1
ATOM 944 C C . ARG A 1 124 ? 5.943 -25.298 -9.958 1.00 88.50 124 ARG A C 1
ATOM 946 O O . ARG A 1 124 ? 6.583 -25.291 -11.009 1.00 88.50 124 ARG A O 1
ATOM 953 N N . GLN A 1 125 ? 5.770 -26.401 -9.233 1.00 90.38 125 GLN A N 1
ATOM 954 C CA . GLN A 1 125 ? 6.295 -27.708 -9.626 1.00 90.38 125 GLN A CA 1
ATOM 955 C C . GLN A 1 125 ? 5.663 -28.181 -10.937 1.00 90.38 125 GLN A C 1
ATOM 957 O O . GLN A 1 125 ? 6.372 -28.630 -11.839 1.00 90.38 125 GLN A O 1
ATOM 962 N N . HIS A 1 126 ? 4.348 -28.014 -11.079 1.00 88.69 126 HIS A N 1
ATOM 963 C CA . HIS A 1 126 ? 3.638 -28.387 -12.292 1.00 88.69 126 HIS A CA 1
ATOM 964 C C . HIS A 1 126 ? 4.067 -27.532 -13.488 1.00 88.69 126 HIS A C 1
ATOM 966 O O . HIS A 1 126 ? 4.397 -28.084 -14.539 1.00 88.69 126 HIS A O 1
ATOM 972 N N . ALA A 1 127 ? 4.156 -26.209 -13.317 1.00 88.19 127 ALA A N 1
ATOM 973 C CA . ALA A 1 127 ? 4.617 -25.287 -14.351 1.00 88.19 127 ALA A CA 1
ATOM 974 C C . ALA A 1 127 ? 6.029 -25.636 -14.840 1.00 88.19 127 ALA A C 1
ATOM 976 O O . ALA A 1 127 ? 6.262 -25.732 -16.047 1.00 88.19 127 ALA A O 1
ATOM 977 N N . LYS A 1 128 ? 6.940 -25.945 -13.906 1.00 88.56 128 LYS A N 1
ATOM 978 C CA . LYS A 1 128 ? 8.286 -26.436 -14.221 1.00 88.56 128 LYS A CA 1
ATOM 979 C C . LYS A 1 128 ? 8.246 -27.764 -14.983 1.00 88.56 128 LYS A C 1
ATOM 981 O O . LYS A 1 128 ? 8.940 -27.902 -15.983 1.00 88.56 128 LYS A O 1
ATOM 986 N N . SER A 1 129 ? 7.423 -28.721 -14.548 1.00 87.81 129 SER A N 1
ATOM 987 C CA . SER A 1 129 ? 7.323 -30.049 -15.176 1.00 87.81 129 SER A CA 1
ATOM 988 C C . SER A 1 129 ? 6.777 -30.018 -16.608 1.00 87.81 129 SER A C 1
ATOM 990 O O . SER A 1 129 ? 7.098 -30.889 -17.410 1.00 87.81 129 SER A O 1
ATOM 992 N N . LYS A 1 130 ? 5.954 -29.016 -16.933 1.00 88.31 130 LYS A N 1
ATOM 993 C CA . LYS A 1 130 ? 5.320 -28.850 -18.247 1.00 88.31 130 LYS A CA 1
ATOM 994 C C . LYS A 1 130 ? 6.057 -27.879 -19.169 1.00 88.31 130 LYS A C 1
ATOM 996 O O . LYS A 1 130 ? 5.630 -27.693 -20.301 1.00 88.31 130 LYS A O 1
ATOM 1001 N N . GLY A 1 131 ? 7.149 -27.271 -18.703 1.00 84.44 131 GLY A N 1
ATOM 1002 C CA . GLY A 1 131 ? 7.933 -26.327 -19.499 1.00 84.44 131 GLY A CA 1
ATOM 1003 C C . GLY A 1 131 ? 7.262 -24.965 -19.701 1.00 84.44 131 GLY A C 1
ATOM 1004 O O . GLY A 1 131 ? 7.671 -24.231 -20.591 1.00 84.44 131 GLY A O 1
ATOM 1005 N N . TYR A 1 132 ? 6.281 -24.587 -18.870 1.00 77.88 132 TYR A N 1
ATOM 1006 C CA . TYR A 1 132 ? 5.555 -23.307 -18.979 1.00 77.88 132 TYR A CA 1
ATOM 1007 C C . TYR A 1 132 ? 6.372 -22.071 -18.544 1.00 77.88 132 TYR A C 1
ATOM 1009 O O . TYR A 1 132 ? 5.829 -20.977 -18.429 1.00 77.88 132 TYR A O 1
ATOM 1017 N N . GLY A 1 133 ? 7.677 -22.219 -18.300 1.00 77.50 133 GLY A N 1
ATOM 1018 C CA . GLY A 1 133 ? 8.530 -21.140 -17.806 1.00 77.50 133 GLY A CA 1
ATOM 1019 C C . GLY A 1 133 ? 8.274 -20.783 -16.336 1.00 77.50 133 GLY A C 1
ATOM 1020 O O . GLY A 1 133 ? 7.533 -21.454 -15.614 1.00 77.50 133 GLY A O 1
ATOM 1021 N N . LYS A 1 134 ? 8.957 -19.738 -15.858 1.00 84.00 134 LYS A N 1
ATOM 1022 C CA . LYS A 1 134 ? 8.801 -19.234 -14.489 1.00 84.00 134 LYS A CA 1
ATOM 1023 C C . LYS A 1 134 ? 7.554 -18.352 -14.427 1.00 84.00 134 LYS A C 1
ATOM 1025 O O . LYS A 1 134 ? 7.577 -17.247 -14.954 1.00 84.00 134 LYS A O 1
ATOM 1030 N N . LEU A 1 135 ? 6.513 -18.837 -13.755 1.00 82.38 135 LEU A N 1
ATOM 1031 C CA . LEU A 1 135 ? 5.331 -18.032 -13.446 1.00 82.38 135 LEU A CA 1
ATOM 1032 C C . LEU A 1 135 ? 5.664 -16.975 -12.389 1.00 82.38 135 LEU A C 1
ATOM 1034 O O . LEU A 1 135 ? 6.413 -17.250 -11.440 1.00 82.38 135 LEU A O 1
ATOM 1038 N N . ASP A 1 136 ? 5.100 -15.783 -12.547 1.00 83.81 136 ASP A N 1
ATOM 1039 C CA . ASP A 1 136 ? 5.202 -14.729 -11.547 1.00 83.81 136 ASP A CA 1
ATOM 1040 C C . ASP A 1 136 ? 4.247 -14.966 -10.360 1.00 83.81 136 ASP A C 1
ATOM 1042 O O . ASP A 1 136 ? 3.436 -15.896 -10.315 1.00 83.81 136 ASP A O 1
ATOM 1046 N N . ALA A 1 137 ? 4.404 -14.137 -9.333 1.00 77.56 137 ALA A N 1
ATOM 1047 C CA . ALA A 1 137 ? 3.656 -14.243 -8.090 1.00 77.56 137 ALA A CA 1
ATOM 1048 C C . ALA A 1 137 ? 2.139 -14.047 -8.265 1.00 77.56 137 ALA A C 1
ATOM 1050 O O . ALA A 1 137 ? 1.362 -14.676 -7.541 1.00 77.56 137 ALA A O 1
ATOM 1051 N N . GLU A 1 138 ? 1.728 -13.202 -9.207 1.00 78.38 138 GLU A N 1
ATOM 1052 C CA . GLU A 1 138 ? 0.336 -12.839 -9.454 1.00 78.38 138 GLU A CA 1
ATOM 1053 C C . GLU A 1 138 ? -0.374 -13.935 -10.252 1.00 78.38 138 GLU A C 1
ATOM 1055 O O . GLU A 1 138 ? -1.439 -14.407 -9.849 1.00 78.38 138 GLU A O 1
ATOM 1060 N N . GLN A 1 139 ? 0.286 -14.457 -11.288 1.00 80.75 139 GLN A N 1
ATOM 1061 C CA . GLN A 1 139 ? -0.154 -15.621 -12.056 1.00 80.75 139 GLN A CA 1
ATOM 1062 C C . GLN A 1 139 ? -0.374 -16.834 -11.153 1.00 80.75 139 GLN A C 1
ATOM 1064 O O . GLN A 1 139 ? -1.397 -17.514 -11.243 1.00 80.75 139 GLN A O 1
ATOM 1069 N N . ILE A 1 140 ? 0.567 -17.103 -10.243 1.00 81.75 140 ILE A N 1
ATOM 1070 C CA . ILE A 1 140 ? 0.416 -18.200 -9.285 1.00 81.75 140 ILE A CA 1
ATOM 1071 C C . ILE A 1 140 ? -0.770 -17.917 -8.357 1.00 81.75 140 ILE A C 1
ATOM 1073 O O . ILE A 1 140 ? -1.589 -18.809 -8.147 1.00 81.75 140 ILE A O 1
ATOM 1077 N N . ALA A 1 141 ? -0.886 -16.705 -7.806 1.00 79.88 141 ALA A N 1
ATOM 1078 C CA . ALA A 1 141 ? -1.970 -16.355 -6.890 1.00 79.88 141 ALA A CA 1
ATOM 1079 C C . ALA A 1 141 ? -3.360 -16.494 -7.536 1.00 79.88 141 ALA A C 1
ATOM 1081 O O . ALA A 1 141 ? -4.256 -17.042 -6.895 1.00 79.88 141 ALA A O 1
ATOM 1082 N N . GLY A 1 142 ? -3.520 -16.093 -8.800 1.00 77.88 142 GLY A N 1
ATOM 1083 C CA . GLY A 1 142 ? -4.777 -16.225 -9.543 1.00 77.88 142 GLY A CA 1
ATOM 1084 C C . GLY A 1 142 ? -5.203 -17.676 -9.802 1.00 77.88 142 GLY A C 1
ATOM 1085 O O . GLY A 1 142 ? -6.394 -17.968 -9.882 1.00 77.88 142 GLY A O 1
ATOM 1086 N N . LEU A 1 143 ? -4.253 -18.615 -9.872 1.00 86.38 143 LEU A N 1
ATOM 1087 C CA . LEU A 1 143 ? -4.537 -20.039 -10.090 1.00 86.38 143 LEU A CA 1
ATOM 1088 C C . LEU A 1 143 ? -4.927 -20.789 -8.805 1.00 86.38 143 LEU A C 1
ATOM 1090 O O . LEU A 1 143 ? -5.605 -21.817 -8.877 1.00 86.38 143 LEU A O 1
ATOM 1094 N N . VAL A 1 144 ? -4.522 -20.292 -7.631 1.00 84.88 144 VAL A N 1
ATOM 1095 C CA . VAL A 1 144 ? -4.725 -20.982 -6.344 1.00 84.88 144 VAL A CA 1
ATOM 1096 C C . VAL A 1 144 ? -6.200 -21.295 -6.048 1.00 84.88 144 VAL A C 1
ATOM 1098 O O . VAL A 1 144 ? -6.474 -22.457 -5.740 1.00 84.88 144 VAL A O 1
ATOM 1101 N N . PRO A 1 145 ? -7.170 -20.364 -6.178 1.00 83.19 145 PRO A N 1
ATOM 1102 C CA . PRO A 1 145 ? -8.571 -20.662 -5.871 1.00 83.19 145 PRO A CA 1
ATOM 1103 C C . PRO A 1 145 ? -9.136 -21.800 -6.729 1.00 83.19 145 PRO A C 1
ATOM 1105 O O . PRO A 1 145 ? -9.817 -22.690 -6.222 1.00 83.19 145 PRO A O 1
ATOM 1108 N N . GLY A 1 146 ? -8.800 -21.818 -8.023 1.00 82.44 146 GLY A N 1
ATOM 1109 C CA . GLY A 1 146 ? -9.241 -22.864 -8.945 1.00 82.44 146 GLY A CA 1
ATOM 1110 C C . GLY A 1 146 ? -8.632 -24.232 -8.632 1.00 82.44 146 GLY A C 1
ATOM 1111 O O . GLY A 1 146 ? -9.299 -25.253 -8.796 1.00 82.44 146 GLY A O 1
ATOM 1112 N N . ILE A 1 147 ? -7.384 -24.265 -8.157 1.00 88.25 147 ILE A N 1
ATOM 1113 C CA . ILE A 1 147 ? -6.731 -25.503 -7.718 1.00 88.25 147 ILE A CA 1
ATOM 1114 C C . ILE A 1 147 ? -7.358 -26.020 -6.423 1.00 88.25 147 ILE A C 1
ATOM 1116 O O . ILE A 1 147 ? -7.707 -27.195 -6.369 1.00 88.25 147 ILE A O 1
ATOM 1120 N N . LEU A 1 148 ? -7.573 -25.158 -5.426 1.00 87.12 148 LEU A N 1
ATOM 1121 C CA . LEU A 1 148 ? -8.196 -25.553 -4.158 1.00 87.12 148 LEU A CA 1
ATOM 1122 C C . LEU A 1 148 ? -9.646 -26.026 -4.340 1.00 87.12 148 LEU A C 1
ATOM 1124 O O . LEU A 1 148 ? -10.061 -26.971 -3.678 1.00 87.12 148 LEU A O 1
ATOM 1128 N N . ALA A 1 149 ? -10.397 -25.434 -5.273 1.00 85.56 149 ALA A N 1
ATOM 1129 C CA . ALA A 1 149 ? -11.750 -25.884 -5.598 1.00 85.56 149 ALA A CA 1
ATOM 1130 C C . ALA A 1 149 ? -11.777 -27.264 -6.283 1.00 85.56 149 ALA A C 1
ATOM 1132 O O . ALA A 1 149 ? -12.700 -28.045 -6.067 1.00 85.56 149 ALA A O 1
ATOM 1133 N N . LYS A 1 150 ? -10.777 -27.572 -7.119 1.00 89.62 150 LYS A N 1
ATOM 1134 C CA . LYS A 1 150 ? -10.698 -28.841 -7.866 1.00 89.62 150 LYS A CA 1
ATOM 1135 C C . LYS A 1 150 ? -10.026 -29.971 -7.091 1.00 89.62 150 LYS A C 1
ATOM 1137 O O . LYS A 1 150 ? -10.144 -31.120 -7.507 1.00 89.62 150 LYS A O 1
ATOM 1142 N N . ARG A 1 151 ? -9.259 -29.642 -6.050 1.00 88.06 151 ARG A N 1
ATOM 1143 C CA . ARG A 1 151 ? -8.398 -30.573 -5.309 1.00 88.06 151 ARG A CA 1
ATOM 1144 C C . ARG A 1 151 ? -8.599 -30.393 -3.802 1.00 88.06 151 ARG A C 1
ATOM 1146 O O . ARG A 1 151 ? -7.720 -29.833 -3.135 1.00 88.06 151 ARG A O 1
ATOM 1153 N N . PRO A 1 152 ? -9.761 -30.811 -3.263 1.00 88.69 152 PRO A N 1
ATOM 1154 C CA . PRO A 1 152 ? -10.054 -30.693 -1.835 1.00 88.69 152 PRO A CA 1
ATOM 1155 C C . PRO A 1 152 ? -9.030 -31.426 -0.956 1.00 88.69 152 PRO A C 1
ATOM 1157 O O . PRO A 1 152 ? -8.777 -30.987 0.164 1.00 88.69 152 PRO A O 1
ATOM 1160 N N . GLU A 1 153 ? -8.346 -32.446 -1.485 1.00 91.94 153 GLU A N 1
ATOM 1161 C CA . GLU A 1 153 ? -7.291 -33.185 -0.785 1.00 91.94 153 GLU A CA 1
ATOM 1162 C C . GLU A 1 153 ? -6.124 -32.293 -0.312 1.00 91.94 153 GLU A C 1
ATOM 1164 O O . GLU A 1 153 ? -5.432 -32.619 0.651 1.00 91.94 153 GLU A O 1
ATOM 1169 N N . ILE A 1 154 ? -5.914 -31.129 -0.944 1.00 90.69 154 ILE A N 1
ATOM 1170 C CA . ILE A 1 154 ? -4.901 -30.154 -0.510 1.00 90.69 154 ILE A CA 1
ATOM 1171 C C . ILE A 1 154 ? -5.279 -29.564 0.853 1.00 90.69 154 ILE A C 1
ATOM 1173 O O . ILE A 1 154 ? -4.406 -29.372 1.698 1.00 90.69 154 ILE A O 1
ATOM 1177 N N . ARG A 1 155 ? -6.570 -29.292 1.084 1.00 87.38 155 ARG A N 1
ATOM 1178 C CA . ARG A 1 155 ? -7.062 -28.785 2.374 1.00 87.38 155 ARG A CA 1
ATOM 1179 C C . ARG A 1 155 ? -7.021 -29.860 3.453 1.00 87.38 155 ARG A C 1
ATOM 1181 O O . ARG A 1 155 ? -6.670 -29.561 4.588 1.00 87.38 155 ARG A O 1
ATOM 1188 N N . GLU A 1 156 ? -7.319 -31.103 3.097 1.00 89.75 156 GLU A N 1
ATOM 1189 C CA . GLU A 1 156 ? -7.254 -32.239 4.023 1.00 89.75 156 GLU A CA 1
ATOM 1190 C C . GLU A 1 156 ? -5.817 -32.494 4.507 1.00 89.75 156 GLU A C 1
ATOM 1192 O O . GLU A 1 156 ? -5.568 -32.640 5.705 1.00 89.75 156 GLU A O 1
ATOM 1197 N N . GLU A 1 157 ? -4.840 -32.465 3.598 1.00 90.19 157 GLU A N 1
ATOM 1198 C CA . GLU A 1 157 ? -3.428 -32.613 3.961 1.00 90.19 157 GLU A CA 1
ATOM 1199 C C . GLU A 1 157 ? -2.900 -31.394 4.735 1.00 90.19 157 GLU A C 1
ATOM 1201 O O . GLU A 1 157 ? -2.138 -31.555 5.692 1.00 90.19 157 GLU A O 1
ATOM 1206 N N . ALA A 1 158 ? -3.338 -30.180 4.387 1.00 91.06 158 ALA A N 1
ATOM 1207 C CA . ALA A 1 158 ? -3.034 -28.980 5.163 1.00 91.06 158 ALA A CA 1
ATOM 1208 C C . ALA A 1 158 ? -3.558 -29.094 6.604 1.00 91.06 158 ALA A C 1
ATOM 1210 O O . ALA A 1 158 ? -2.823 -28.817 7.553 1.00 91.06 158 ALA A O 1
ATOM 1211 N N . GLN A 1 159 ? -4.788 -29.588 6.781 1.00 90.19 159 GLN A N 1
ATOM 1212 C CA . GLN A 1 159 ? -5.369 -29.850 8.096 1.00 90.19 159 GLN A CA 1
ATOM 1213 C C . GLN A 1 159 ? -4.522 -30.855 8.878 1.00 90.19 159 GLN A C 1
ATOM 1215 O O . GLN A 1 159 ? -4.176 -30.594 10.029 1.00 90.19 159 GLN A O 1
ATOM 1220 N N . ARG A 1 160 ? -4.120 -31.969 8.250 1.00 91.88 160 ARG A N 1
ATOM 1221 C CA . ARG A 1 160 ? -3.258 -32.980 8.879 1.00 91.88 160 ARG A CA 1
ATOM 1222 C C . ARG A 1 160 ? -1.934 -32.380 9.357 1.00 91.88 160 ARG A C 1
ATOM 1224 O O . ARG A 1 160 ? -1.514 -32.650 10.482 1.00 91.88 160 ARG A O 1
ATOM 1231 N N . ARG A 1 161 ? -1.279 -31.559 8.528 1.00 88.12 161 ARG A N 1
ATOM 1232 C CA . ARG A 1 161 ? 0.003 -30.909 8.858 1.00 88.12 161 ARG A CA 1
ATOM 1233 C C . ARG A 1 161 ? -0.125 -29.910 9.994 1.00 88.12 161 ARG A C 1
ATOM 1235 O O . ARG A 1 161 ? 0.725 -29.901 10.880 1.00 88.12 161 ARG A O 1
ATOM 1242 N N . ILE A 1 162 ? -1.177 -29.094 9.986 1.00 86.25 162 ILE A N 1
ATOM 1243 C CA . ILE A 1 162 ? -1.435 -28.141 11.065 1.00 86.25 162 ILE A CA 1
ATOM 1244 C C . ILE A 1 162 ? -1.745 -28.879 12.363 1.00 86.25 162 ILE A C 1
ATOM 1246 O O . ILE A 1 162 ? -1.117 -28.583 13.372 1.00 86.25 162 ILE A O 1
ATOM 1250 N N . SER A 1 163 ? -2.618 -29.887 12.336 1.00 81.94 163 SER A N 1
ATOM 1251 C CA . SER A 1 163 ? -2.929 -30.697 13.516 1.00 81.94 163 SER A CA 1
ATOM 1252 C C . SER A 1 163 ? -1.687 -31.390 14.085 1.00 81.94 163 SER A C 1
ATOM 1254 O O . SER A 1 163 ? -1.465 -31.322 15.290 1.00 81.94 163 SER A O 1
ATOM 1256 N N . ALA A 1 164 ? -0.833 -31.972 13.234 1.00 81.75 164 ALA A N 1
ATOM 1257 C CA . ALA A 1 164 ? 0.435 -32.568 13.660 1.00 81.75 164 ALA A CA 1
ATOM 1258 C C . ALA A 1 164 ? 1.414 -31.526 14.234 1.00 81.75 164 ALA A C 1
ATOM 1260 O O . ALA A 1 164 ? 2.101 -31.779 15.219 1.00 81.75 164 ALA A O 1
ATOM 1261 N N . LYS A 1 165 ? 1.477 -30.327 13.646 1.00 78.25 165 LYS A N 1
ATOM 1262 C CA . LYS A 1 165 ? 2.320 -29.234 14.146 1.00 78.25 165 LYS A CA 1
ATOM 1263 C C . LYS A 1 165 ? 1.832 -28.713 15.498 1.00 78.25 165 LYS A C 1
ATOM 1265 O O . LYS A 1 165 ? 2.650 -28.450 16.376 1.00 78.25 165 LYS A O 1
ATOM 1270 N N . THR A 1 166 ? 0.520 -28.589 15.681 1.00 69.31 166 THR A N 1
ATOM 1271 C CA . THR A 1 166 ? -0.101 -28.196 16.950 1.00 69.31 166 THR A CA 1
ATOM 1272 C C . THR A 1 166 ? 0.114 -29.254 18.031 1.00 69.31 166 THR A C 1
ATOM 1274 O O . THR A 1 166 ? 0.456 -28.892 19.151 1.00 69.31 166 THR A O 1
ATOM 1277 N N . SER A 1 167 ? 0.015 -30.550 17.710 1.00 62.06 167 SER A N 1
ATOM 1278 C CA . SER A 1 167 ? 0.273 -31.616 18.691 1.00 62.06 167 SER A CA 1
ATOM 1279 C C . SER A 1 167 ? 1.733 -31.687 19.148 1.00 62.06 167 SER A C 1
ATOM 1281 O O . SER A 1 167 ? 2.002 -32.160 20.240 1.00 62.06 167 SER A O 1
ATOM 1283 N N . ILE A 1 168 ? 2.680 -31.206 18.336 1.00 63.12 168 ILE A N 1
ATOM 1284 C CA . ILE A 1 168 ? 4.108 -31.157 18.693 1.00 63.12 168 ILE A CA 1
ATOM 1285 C C . ILE A 1 168 ? 4.433 -29.954 19.607 1.00 63.12 168 ILE A C 1
ATOM 1287 O O . ILE A 1 168 ? 5.486 -29.932 20.233 1.00 63.12 168 ILE A O 1
ATOM 1291 N N . THR A 1 169 ? 3.572 -28.930 19.690 1.00 56.56 169 THR A N 1
ATOM 1292 C CA . THR A 1 169 ? 3.971 -27.600 20.198 1.00 56.56 169 THR A CA 1
ATOM 1293 C C . THR A 1 169 ? 3.432 -27.191 21.571 1.00 56.56 169 THR A C 1
ATOM 1295 O O . THR A 1 169 ? 3.744 -26.078 21.987 1.00 56.56 169 THR A O 1
ATOM 1298 N N . LEU A 1 170 ? 2.681 -28.025 22.305 1.00 53.88 170 LEU A N 1
ATOM 1299 C CA . LEU A 1 170 ? 2.057 -27.572 23.566 1.00 53.88 170 LEU A CA 1
ATOM 1300 C C . LEU A 1 170 ? 2.198 -28.467 24.806 1.00 53.88 170 LEU A C 1
ATOM 1302 O O . LEU A 1 170 ? 2.052 -27.925 25.896 1.00 53.88 170 LEU A O 1
ATOM 1306 N N . ASP A 1 171 ? 2.544 -29.752 24.699 1.00 50.34 171 ASP A N 1
ATOM 1307 C CA . ASP A 1 171 ? 2.643 -30.610 25.899 1.00 50.34 171 ASP A CA 1
ATOM 1308 C C . ASP A 1 171 ? 4.043 -30.630 26.557 1.00 50.34 171 ASP A C 1
ATOM 1310 O O . ASP A 1 171 ? 4.164 -31.052 27.702 1.00 50.34 171 ASP A O 1
ATOM 1314 N N . GLU A 1 172 ? 5.098 -30.134 25.893 1.00 54.19 172 GLU A N 1
ATOM 1315 C CA . GLU A 1 172 ? 6.495 -30.245 26.382 1.00 54.19 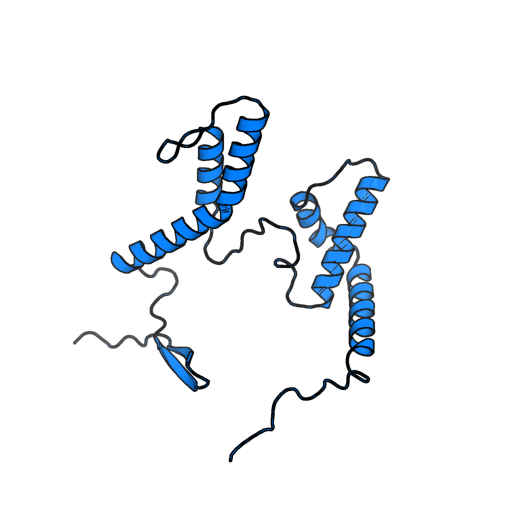172 GLU A CA 1
ATOM 1316 C C . GLU A 1 172 ? 7.254 -28.908 26.521 1.00 54.19 172 GLU A C 1
ATOM 1318 O O . GLU A 1 172 ? 8.433 -28.890 26.874 1.00 54.19 172 GLU A O 1
ATOM 1323 N N . LEU A 1 173 ? 6.616 -27.764 26.256 1.00 53.81 173 LEU A N 1
ATOM 1324 C CA . LEU A 1 173 ? 7.267 -26.454 26.389 1.00 53.81 173 LEU A CA 1
ATOM 1325 C C . LEU A 1 173 ? 7.034 -25.863 27.786 1.00 53.81 173 LEU A C 1
ATOM 1327 O O . LEU A 1 173 ? 6.123 -25.061 27.993 1.00 53.81 173 LEU A O 1
ATOM 1331 N N . GLU A 1 174 ? 7.905 -26.209 28.737 1.00 55.56 174 GLU A N 1
ATOM 1332 C CA . GLU A 1 174 ? 8.078 -25.433 29.970 1.00 55.56 174 GLU A CA 1
ATOM 1333 C C . GLU A 1 174 ? 8.722 -24.082 29.625 1.00 55.56 174 GLU A C 1
ATOM 1335 O O . GLU A 1 174 ? 9.942 -23.933 29.538 1.00 55.56 174 GLU A O 1
ATOM 1340 N N . LEU A 1 175 ? 7.883 -23.078 29.371 1.00 60.12 175 LEU A N 1
ATOM 1341 C CA . LEU A 1 175 ? 8.339 -21.704 29.205 1.00 60.12 175 LEU A CA 1
ATOM 1342 C C . LEU A 1 175 ? 8.821 -21.187 30.572 1.00 60.12 175 LEU A C 1
ATOM 1344 O O . LEU A 1 175 ? 8.012 -21.125 31.502 1.00 60.12 175 LEU A O 1
ATOM 1348 N N . PRO A 1 176 ? 10.097 -20.785 30.734 1.00 51.28 176 PRO A N 1
ATOM 1349 C CA . PRO A 1 176 ? 10.540 -20.182 31.982 1.00 51.28 176 PRO A CA 1
ATOM 1350 C C . PRO A 1 176 ? 9.756 -18.887 32.202 1.00 51.28 176 PRO A C 1
ATOM 1352 O O . PRO A 1 176 ? 9.747 -18.003 31.341 1.00 51.28 176 PRO A O 1
ATOM 1355 N N . ALA A 1 177 ? 9.090 -18.781 33.354 1.00 51.50 177 ALA A N 1
ATOM 1356 C CA . ALA A 1 177 ? 8.408 -17.569 33.780 1.00 51.50 177 ALA A CA 1
ATOM 1357 C C . ALA A 1 177 ? 9.436 -16.435 33.898 1.00 51.50 177 ALA A C 1
ATOM 1359 O O . ALA A 1 177 ? 10.157 -16.319 34.887 1.00 51.50 177 ALA A O 1
ATOM 1360 N N . GLN A 1 178 ? 9.549 -15.608 32.862 1.00 48.66 178 GLN A N 1
ATOM 1361 C CA . GLN A 1 178 ? 10.386 -14.421 32.923 1.00 48.66 178 GLN A CA 1
ATOM 1362 C C . GLN A 1 178 ? 9.633 -13.317 33.666 1.00 48.66 178 GLN A C 1
ATOM 1364 O O . GLN A 1 178 ? 8.698 -12.726 33.133 1.00 48.66 178 GLN A O 1
ATOM 1369 N N . GLY A 1 179 ? 10.103 -13.018 34.880 1.00 49.56 179 GLY A N 1
ATOM 1370 C CA . GLY A 1 179 ? 10.023 -11.671 35.444 1.00 49.56 179 GLY A CA 1
ATOM 1371 C C . GLY A 1 179 ? 8.944 -11.418 36.491 1.00 49.56 179 GLY A C 1
ATOM 1372 O O . GLY A 1 179 ? 8.169 -10.479 36.350 1.00 49.56 179 GLY A O 1
ATOM 1373 N N . ALA A 1 180 ? 8.947 -12.177 37.582 1.00 47.34 180 ALA A N 1
ATOM 1374 C CA . ALA A 1 180 ? 8.431 -11.681 38.853 1.00 47.34 180 ALA A CA 1
ATOM 1375 C C . ALA A 1 180 ? 9.370 -12.133 39.968 1.00 47.34 180 ALA A C 1
ATOM 1377 O O . ALA A 1 180 ? 9.135 -13.178 40.550 1.00 47.34 180 ALA A O 1
ATOM 1378 N N . GLU A 1 181 ? 10.465 -11.397 40.190 1.00 45.59 181 GLU A N 1
ATOM 1379 C CA . GLU A 1 181 ? 11.072 -11.169 41.511 1.00 45.59 181 GLU A CA 1
ATOM 1380 C C . GLU A 1 181 ? 12.391 -10.384 41.409 1.00 45.59 181 GLU A C 1
ATOM 1382 O O . GLU A 1 181 ? 13.076 -10.424 40.389 1.00 45.59 181 GLU A O 1
ATOM 1387 N N . ALA A 1 182 ? 12.717 -9.726 42.529 1.00 42.41 182 ALA A N 1
ATOM 1388 C CA . ALA A 1 182 ? 13.907 -8.934 42.861 1.00 42.41 182 ALA A CA 1
ATOM 1389 C C . ALA A 1 182 ? 13.822 -7.430 42.489 1.00 42.41 182 ALA A C 1
ATOM 1391 O O . ALA A 1 182 ? 13.794 -7.061 41.324 1.00 42.41 182 ALA A O 1
ATOM 1392 N N . THR A 1 183 ? 13.822 -6.467 43.418 1.00 46.25 183 THR A N 1
ATOM 1393 C CA . THR A 1 183 ? 13.990 -6.532 44.880 1.00 46.25 183 THR A CA 1
ATOM 1394 C C . THR A 1 183 ? 13.547 -5.193 45.475 1.00 46.25 183 THR A C 1
ATOM 1396 O O . THR A 1 183 ? 13.951 -4.143 44.981 1.00 46.25 183 THR A O 1
ATOM 1399 N N . ALA A 1 184 ? 12.750 -5.230 46.541 1.00 46.72 184 ALA A N 1
ATOM 1400 C CA . ALA A 1 184 ? 12.663 -4.140 47.503 1.00 46.72 184 ALA A CA 1
ATOM 1401 C C . ALA A 1 184 ? 13.751 -4.365 48.560 1.00 46.72 184 ALA A C 1
ATOM 1403 O O . ALA A 1 184 ? 13.757 -5.429 49.179 1.00 46.72 184 ALA A O 1
ATOM 1404 N N . GLN A 1 185 ? 14.645 -3.391 48.737 1.00 47.56 185 GLN A N 1
ATOM 1405 C CA . GLN A 1 185 ? 15.311 -3.028 49.995 1.00 47.56 185 GLN A CA 1
ATOM 1406 C C . GLN A 1 185 ? 16.069 -1.715 49.806 1.00 47.56 185 GLN A C 1
ATOM 1408 O O . GLN A 1 185 ? 16.779 -1.592 48.784 1.00 47.56 185 GLN A O 1
#

Secondary structure (DSSP, 8-state):
------PPEEEEEETTEEEEEE----TTPPPPHHHHHHHHHHHHHHHHHHHHHHHHHHHHHHHHTT---PPTTSPPPHHHHHHHHHHHHS--TT----S--SGGGS-SSHHHHHHHHHHHHHHHHHHHHHT-----HHHHHHHHHHHHHH-THHHHHHHHHHHHHHHHSSSS-------------

Foldseek 3Di:
DDDPDPFDWDWDDDPNDTDTDGDNDDPPDDDDPVRVVVVVVVLVVVLCVLCVVVLVVVCVVCVVVVHDADDPPDDHDPVSVVVSVVCSVPDDPPPPPCPDPDDPPAPPDQLSRQLLVVQLVVVQVVCVVVVVPGDDSVRSNVCSVVCCVVCVVSSVVSVVVVVVVVVVPPPPDPDPPPDDDDDDD

Sequence (185 aa):
MSENGTSEQRRIKVEGLLFNAPAPYKTGHVLTENEANTLNQTFAENLRNNFAKKVKSAKEAAQKNGGEFPGDGEAAPDDLQQEFSSYANDYEFGTRAASGAGEAGLPRDPVEREAHVMARDLIRQHAKSKGYGKLDAEQIAGLVPGILAKRPEIREEAQRRISAKTSITLDELELPAQGAEATAQ

Radius of gyration: 25.09 Å; chains: 1; bounding box: 57×56×70 Å

pLDDT: mean 80.01, std 17.17, range [36.91, 96.62]